Protein AF-A0A8X7T4Q9-F1 (afdb_monomer)

Solvent-accessible surface area (backbone atoms only — not comparable to full-atom values): 19417 Å² total; per-residue (Å²): 137,88,85,83,83,84,87,80,86,90,80,86,85,84,82,81,82,85,78,85,90,84,89,89,87,82,87,90,78,84,86,91,76,82,90,71,85,73,84,68,75,80,79,80,67,76,72,72,80,74,75,88,52,34,35,31,34,30,33,30,54,68,36,55,67,46,76,72,30,48,55,43,48,51,55,46,48,58,48,12,63,76,34,24,96,50,42,92,40,44,76,66,38,31,63,56,42,72,79,35,48,57,57,57,58,77,65,80,75,72,70,72,69,77,74,73,84,72,75,89,75,93,77,92,76,87,81,75,82,77,82,73,86,80,55,53,75,64,78,63,80,78,67,68,92,82,66,69,56,59,51,54,65,73,66,54,64,75,47,60,68,26,54,54,50,39,54,49,51,33,49,54,34,34,54,64,48,41,63,82,42,56,51,48,73,46,55,34,65,34,79,48,71,49,84,52,98,76,32,34,42,33,27,38,19,43,40,90,89,52,68,55,53,72,59,51,53,51,30,52,32,46,53,57,21,41,74,70,37,77,40,59,68,69,59,63,81,93,60,84,60,60,92,87,60,78,73,67,40,33,75,38,25,51,25,77,46,72,66,55,42,50,52,53,52,52,55,54,42,64,64,34,67,89,48,60,40,38,30,42,48,40,50,35,33,40,30,31,40,53,67,89,56,85,77,49,50,42,60,54,36,46,46,71,38,46,70,73,75,78,75,89,123

Mean predicted aligned error: 11.3 Å

InterPro domains:
  IPR009097 Cyclic phosphodiesterase [SSF55144] (171-305)

Radius of gyration: 27.17 Å; Cα contacts (8 Å, |Δi|>4): 424; chains: 1; bounding box: 38×85×106 Å

Nearest PDB structures (foldseek):
  6hiv-assembly1_DQ  TM=5.881E-01  e=1.630E-06  Trypanosoma brucei brucei
  4h7w-assembly1_A  TM=7.005E-01  e=4.126E-05  Homo sapiens
  5v1m-assembly1_A  TM=7.006E-01  e=6.179E-05  Homo sapiens
  7aor-assembly1_ar  TM=5.789E-01  e=2.903E-06  Trypanosoma cruzi strain CL Brener
  6d30-assembly1_A  TM=6.482E-01  e=6.546E-05  Homo sapiens

Foldseek 3Di:
DDDDDDDDDDDDDDDDDDDDDDDDDDDDDDDPDDPDDDPDDPPPPVPPPDPFKKKKFKKAAFDFPDDLLVVLQVLLLVLCVVFPPCSQQDGWIWTLGPIFIFDFDQDPPPPPPPDPPDPDDDDDDDDDPPPDPDRQVVQPPDDDPPDWDADDVVVVVPDRPRSSLLVVLLVVQLQVLLQPQAKDKAWFQDWDWDDDPQKIWIWTFGDPVGPPVSSLSSSVSSVVSCVVSPGDGPPVPVPPPPSPPDTIITTRRIGRDPVVVVVSSVSNCVSPVVHTNMGIDFKMFIWMDGPVDDGHTHTRIMDGRDHPDPPPD

Secondary structure (DSSP, 8-state):
------PPPP----------------------------------------PPPEEEEEEEE-EESSHHHHHHHHHHHHHHHHH-TTTTTS-SEEEEEEEEEE--PPPP---------------------------TTGGGTTS-TTSPPB--HHHHHTS-HHHHHHHHHHHHHHHHHHTT---EEEEE-EEEEEE-SS-EEEEEE--TTS--HHHHHHHHHHHHHHHHSS------GGG---GGG----EEEEEESSHHHHHHHHHHHHHHHSSSPEEEEESEEEEEEEETTS-SPPEEEEEEEPPPPP----

Structure (mmCIF, N/CA/C/O backbone):
data_AF-A0A8X7T4Q9-F1
#
_entry.id   AF-A0A8X7T4Q9-F1
#
loop_
_atom_site.group_PDB
_atom_site.id
_atom_site.type_symbol
_atom_site.label_atom_id
_atom_site.label_alt_id
_atom_site.label_comp_id
_atom_site.label_asym_id
_atom_site.label_entity_id
_atom_site.label_seq_id
_atom_site.pdbx_PDB_ins_code
_atom_site.Cartn_x
_atom_site.Cartn_y
_atom_site.Cartn_z
_atom_site.occupancy
_atom_site.B_iso_or_equiv
_atom_site.auth_seq_id
_atom_site.auth_comp_id
_atom_site.auth_asym_id
_atom_site.auth_atom_id
_atom_site.pdbx_PDB_model_num
ATOM 1 N N . MET A 1 1 ? 5.610 9.522 55.249 1.00 42.44 1 MET A N 1
ATOM 2 C CA . MET A 1 1 ? 5.471 9.238 53.803 1.00 42.44 1 MET A CA 1
ATOM 3 C C . MET A 1 1 ? 5.261 10.561 53.087 1.00 42.44 1 MET A C 1
ATOM 5 O O . MET A 1 1 ? 4.231 11.185 53.285 1.00 42.44 1 MET A O 1
ATOM 9 N N . PHE A 1 2 ? 6.276 11.046 52.370 1.00 34.38 2 PHE A N 1
ATOM 10 C CA . PHE A 1 2 ? 6.260 12.360 51.720 1.00 34.38 2 PHE A CA 1
ATOM 11 C C . PHE A 1 2 ? 5.689 12.256 50.301 1.00 34.38 2 PHE A C 1
ATOM 13 O O . PHE A 1 2 ? 6.271 11.594 49.446 1.00 34.38 2 PHE A O 1
ATOM 20 N N . LEU A 1 3 ? 4.575 12.947 50.056 1.00 39.62 3 LEU A N 1
ATOM 21 C CA . LEU A 1 3 ? 4.046 13.242 48.724 1.00 39.62 3 LEU A CA 1
ATOM 22 C C . LEU A 1 3 ? 4.822 14.429 48.136 1.00 39.62 3 LEU A C 1
ATOM 24 O O . LEU A 1 3 ? 4.755 15.539 48.660 1.00 39.62 3 LEU A O 1
ATOM 28 N N . LYS A 1 4 ? 5.564 14.202 47.047 1.00 39.78 4 LYS A N 1
ATOM 29 C CA . LYS A 1 4 ? 6.139 15.270 46.217 1.00 39.78 4 LYS A CA 1
ATOM 30 C C . LYS A 1 4 ? 5.204 15.533 45.040 1.00 39.78 4 LYS A C 1
ATOM 32 O O . LYS A 1 4 ? 5.150 14.746 44.103 1.00 39.78 4 LYS A O 1
ATOM 37 N N . ALA A 1 5 ? 4.490 16.653 45.103 1.00 37.56 5 ALA A N 1
ATOM 38 C CA . ALA A 1 5 ? 3.802 17.245 43.965 1.00 37.56 5 ALA A CA 1
ATOM 39 C C . ALA A 1 5 ? 4.804 18.084 43.156 1.00 37.56 5 ALA A C 1
ATOM 41 O O . ALA A 1 5 ? 5.406 19.019 43.683 1.00 37.56 5 ALA A O 1
ATOM 42 N N . SER A 1 6 ? 5.000 17.745 41.884 1.00 44.59 6 SER A N 1
ATOM 43 C CA . SER A 1 6 ? 5.801 18.523 40.936 1.00 44.59 6 SER A CA 1
ATOM 44 C C . SER A 1 6 ? 4.884 19.381 40.065 1.00 44.59 6 SER A C 1
ATO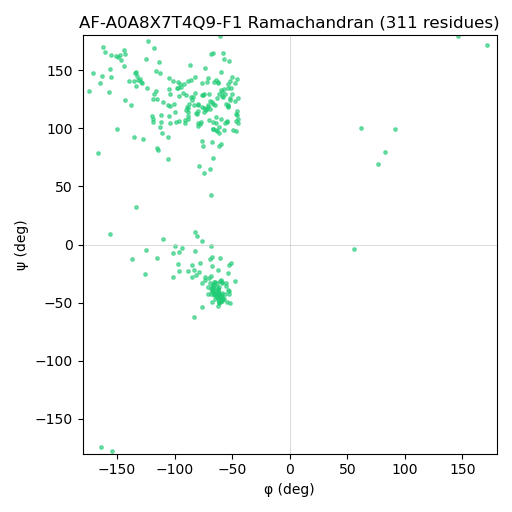M 46 O O . SER A 1 6 ? 4.220 18.879 39.160 1.00 44.59 6 SER A O 1
ATOM 48 N N . LEU A 1 7 ? 4.861 20.682 40.354 1.00 45.59 7 LEU A N 1
ATOM 49 C CA . LEU A 1 7 ? 4.278 21.727 39.516 1.00 45.59 7 LEU A CA 1
ATOM 50 C C . LEU A 1 7 ? 5.267 22.075 38.392 1.00 45.59 7 LEU A C 1
ATOM 52 O O . LEU A 1 7 ? 6.386 22.503 38.668 1.00 45.59 7 LEU A O 1
ATOM 56 N N . PHE A 1 8 ? 4.854 21.918 37.134 1.00 44.31 8 PHE A N 1
ATOM 57 C CA . PHE A 1 8 ? 5.567 22.465 35.976 1.00 44.31 8 PHE A CA 1
ATOM 58 C C . PHE A 1 8 ? 4.970 23.828 35.588 1.00 44.31 8 PHE A C 1
ATOM 60 O O . PHE A 1 8 ? 3.746 23.945 35.508 1.00 44.31 8 PHE A O 1
ATOM 67 N N . PRO A 1 9 ? 5.789 24.857 35.305 1.00 49.53 9 PRO A N 1
ATOM 68 C CA . PRO A 1 9 ? 5.288 26.147 34.853 1.00 49.53 9 PRO A CA 1
ATOM 69 C C . PRO A 1 9 ? 5.065 26.165 33.334 1.00 49.53 9 PRO A C 1
ATOM 71 O O . PRO A 1 9 ? 5.982 25.964 32.538 1.00 49.53 9 PRO A O 1
ATOM 74 N N . THR A 1 10 ? 3.844 26.500 32.924 1.00 41.97 10 THR A N 1
ATOM 75 C CA . THR A 1 10 ? 3.498 26.903 31.558 1.00 41.97 10 THR A CA 1
ATOM 76 C C . THR A 1 10 ? 3.998 28.321 31.277 1.00 41.97 10 THR A C 1
ATOM 78 O O . THR A 1 10 ? 3.522 29.286 31.876 1.00 41.97 10 THR A O 1
ATOM 81 N N . ARG A 1 11 ? 4.915 28.474 30.316 1.00 39.75 11 ARG A N 1
ATOM 82 C CA . ARG A 1 11 ? 5.208 29.758 29.658 1.00 39.75 11 ARG A CA 1
ATOM 83 C C . ARG A 1 11 ? 5.316 29.553 28.147 1.00 39.75 11 ARG A C 1
ATOM 85 O O . ARG A 1 11 ? 6.395 29.301 27.626 1.00 39.75 11 ARG A O 1
ATOM 92 N N . CYS A 1 12 ? 4.201 29.724 27.440 1.00 36.50 12 CYS A N 1
ATOM 93 C CA . CYS A 1 12 ? 4.208 30.014 26.007 1.00 36.50 12 CYS A CA 1
ATOM 94 C C . CYS A 1 12 ? 3.893 31.500 25.824 1.00 36.50 12 CYS A C 1
ATOM 96 O O . CYS A 1 12 ? 2.760 31.937 25.994 1.00 36.50 12 CYS A O 1
ATOM 98 N N . SER A 1 13 ? 4.927 32.281 25.515 1.00 40.81 13 SER A N 1
ATOM 99 C CA . SER A 1 13 ? 4.812 33.686 25.133 1.00 40.81 13 SER A CA 1
ATOM 100 C C . SER A 1 13 ? 4.667 33.745 23.611 1.00 40.81 13 SER A C 1
ATOM 102 O O . SER A 1 13 ? 5.632 33.512 22.887 1.00 40.81 13 SER A O 1
ATOM 104 N N . ALA A 1 14 ? 3.453 33.993 23.120 1.00 40.81 14 ALA A N 1
ATOM 105 C CA . ALA A 1 14 ? 3.190 34.227 21.704 1.00 40.81 14 ALA A CA 1
ATOM 106 C C . ALA A 1 14 ? 3.287 35.733 21.421 1.00 40.81 14 ALA A C 1
ATOM 108 O O . ALA A 1 14 ? 2.413 36.505 21.810 1.00 40.81 14 ALA A O 1
ATOM 109 N N . ARG A 1 15 ? 4.365 36.158 20.753 1.00 47.31 15 ARG A N 1
ATOM 110 C CA . ARG A 1 15 ? 4.456 37.490 20.142 1.00 47.31 15 ARG A CA 1
ATOM 111 C C . ARG A 1 15 ? 3.894 37.397 18.726 1.00 47.31 15 ARG A C 1
ATOM 113 O O . ARG A 1 15 ? 4.531 36.818 17.851 1.00 47.31 15 ARG A O 1
ATOM 120 N N . TYR A 1 16 ? 2.712 37.964 18.510 1.00 39.75 16 TYR A N 1
ATOM 121 C CA . TYR A 1 16 ? 2.188 38.226 17.174 1.00 39.75 16 TYR A CA 1
ATOM 122 C C . TYR A 1 16 ? 2.823 39.515 16.647 1.00 39.75 16 TYR A C 1
ATOM 124 O O . TYR A 1 16 ? 2.582 40.596 17.180 1.00 39.75 16 TYR A O 1
ATOM 132 N N . LEU A 1 17 ? 3.656 39.392 15.614 1.00 47.31 17 LEU A N 1
ATOM 133 C CA . LEU A 1 17 ? 4.074 40.526 14.797 1.00 47.31 17 LEU A CA 1
ATOM 134 C C . LEU A 1 17 ? 2.970 40.806 13.776 1.00 47.31 17 LEU A C 1
ATOM 136 O O . LEU A 1 17 ? 2.687 39.992 12.900 1.00 47.31 17 LEU A O 1
ATOM 140 N N . VAL A 1 18 ? 2.338 41.965 13.934 1.00 40.22 18 VAL A N 1
ATOM 141 C CA . VAL A 1 18 ? 1.385 42.549 12.993 1.00 40.22 18 VAL A CA 1
ATOM 142 C C . VAL A 1 18 ? 2.183 43.094 11.807 1.00 40.22 18 VAL A C 1
ATOM 144 O O . VAL A 1 18 ? 2.979 44.015 11.964 1.00 40.22 18 VAL A O 1
ATOM 147 N N . SER A 1 19 ? 1.997 42.500 10.629 1.00 44.97 19 SER A N 1
ATOM 148 C CA . SER A 1 19 ? 2.546 42.988 9.361 1.00 44.97 19 SER A CA 1
ATOM 149 C C . SER A 1 19 ? 1.454 43.741 8.605 1.00 44.97 19 SER A C 1
ATOM 151 O O . SER A 1 19 ? 0.464 43.142 8.189 1.00 44.97 19 SER A O 1
ATOM 153 N N . SER A 1 20 ? 1.645 45.048 8.435 1.00 40.47 20 SER A N 1
ATOM 154 C CA . SER A 1 20 ? 0.772 45.957 7.684 1.00 40.47 20 SER A CA 1
ATOM 155 C C . SER A 1 20 ? 0.610 45.565 6.204 1.00 40.47 20 SER A C 1
ATOM 157 O O . SER A 1 20 ? 1.574 45.093 5.599 1.00 40.47 20 SER A O 1
ATOM 159 N N . PRO A 1 21 ? -0.550 45.843 5.575 1.00 53.59 21 PRO A N 1
ATOM 160 C CA . PRO A 1 21 ? -0.745 45.694 4.139 1.00 53.59 21 PRO A CA 1
ATOM 161 C C . PRO A 1 21 ? -0.741 47.069 3.466 1.00 53.59 21 PRO A C 1
ATOM 163 O O . PRO A 1 21 ? -1.679 47.830 3.655 1.00 53.59 21 PRO A O 1
ATOM 166 N N . LEU A 1 22 ? 0.271 47.413 2.670 1.00 43.88 22 LEU A N 1
ATOM 167 C CA . LEU A 1 22 ? 0.181 48.589 1.800 1.00 43.88 22 LEU A CA 1
ATOM 168 C C . LEU A 1 22 ? 1.143 48.477 0.608 1.00 43.88 22 LEU A C 1
ATOM 170 O O . LEU A 1 22 ? 2.340 48.281 0.795 1.00 43.88 22 LEU A O 1
ATOM 174 N N . LYS A 1 23 ? 0.577 48.750 -0.578 1.00 43.69 23 LYS A N 1
ATOM 175 C CA . LYS A 1 23 ? 1.199 49.083 -1.877 1.00 43.69 23 LYS A CA 1
ATOM 176 C C . LYS A 1 23 ? 1.495 47.924 -2.835 1.00 43.69 23 LYS A C 1
ATOM 178 O O . LYS A 1 23 ? 2.558 47.323 -2.778 1.00 43.69 23 LYS A O 1
ATOM 183 N N . ALA A 1 24 ? 0.601 47.749 -3.812 1.00 39.97 24 ALA A N 1
ATOM 184 C CA . ALA A 1 24 ? 0.970 47.523 -5.216 1.00 39.97 24 ALA A CA 1
ATOM 185 C C . ALA A 1 24 ? -0.262 47.705 -6.128 1.00 39.97 24 ALA A C 1
ATOM 187 O O . ALA A 1 24 ? -0.889 46.745 -6.560 1.00 39.97 24 ALA A O 1
ATOM 188 N N . LEU A 1 25 ? -0.611 48.964 -6.397 1.00 46.25 25 LEU A N 1
ATOM 189 C CA . LEU A 1 25 ? -1.364 49.380 -7.581 1.00 46.25 25 LEU A CA 1
ATOM 190 C C . LEU A 1 25 ? -0.441 50.341 -8.325 1.00 46.25 25 LEU A C 1
ATOM 192 O O . LEU A 1 25 ? -0.204 51.433 -7.817 1.00 46.25 25 LEU A O 1
ATOM 196 N N . ALA A 1 26 ? 0.113 49.921 -9.460 1.00 40.84 26 ALA A N 1
ATOM 197 C CA . ALA A 1 26 ? 0.617 50.814 -10.501 1.00 40.84 26 ALA A CA 1
ATOM 198 C C . ALA A 1 26 ? 1.056 50.013 -11.737 1.00 40.84 26 ALA A C 1
ATOM 200 O O . ALA A 1 26 ? 1.854 49.086 -11.625 1.00 40.84 26 ALA A O 1
ATOM 201 N N . LEU A 1 27 ? 0.590 50.499 -12.890 1.00 43.06 27 LEU A N 1
ATOM 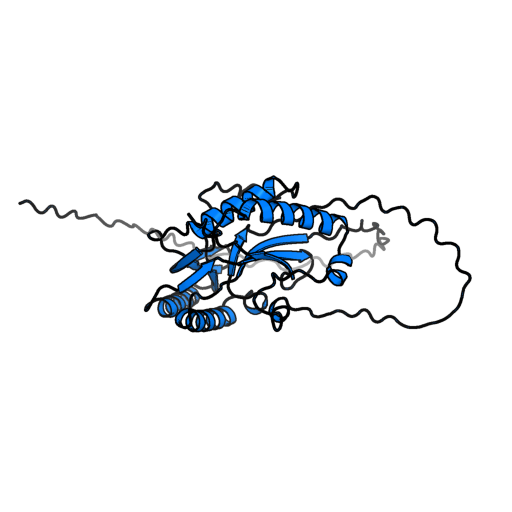202 C CA . LEU A 1 27 ? 1.173 50.370 -14.228 1.00 43.06 27 LEU A CA 1
ATOM 203 C C . LEU A 1 27 ? 0.881 49.077 -14.993 1.00 43.06 27 LEU A C 1
ATOM 205 O O . LEU A 1 27 ? 1.707 48.183 -15.151 1.00 43.06 27 LEU A O 1
ATOM 209 N N . GLN A 1 28 ? -0.321 49.079 -15.560 1.00 47.97 28 GLN A N 1
ATOM 210 C CA . GLN A 1 28 ? -0.668 48.368 -16.775 1.00 47.97 28 GLN A CA 1
ATOM 211 C C . GLN A 1 28 ? -0.914 49.435 -17.848 1.00 47.97 28 GLN A C 1
ATOM 213 O O . GLN A 1 28 ? -2.000 49.992 -17.884 1.00 47.97 28 GLN A O 1
ATOM 218 N N . GLU A 1 29 ? 0.086 49.749 -18.674 1.00 47.56 29 GLU A N 1
ATOM 219 C CA . GLU A 1 29 ? -0.131 50.376 -19.983 1.00 47.56 29 GLU A CA 1
ATOM 220 C C . GLU A 1 29 ? 1.126 50.290 -20.863 1.00 47.56 29 GLU A C 1
ATOM 222 O O . GLU A 1 29 ? 2.246 50.451 -20.388 1.00 47.56 29 GLU A O 1
ATOM 227 N N . GLU A 1 30 ? 0.874 49.999 -22.143 1.00 46.78 30 GLU A N 1
ATOM 228 C CA . GLU A 1 30 ? 1.744 50.166 -23.314 1.00 46.78 30 GLU A CA 1
ATOM 229 C C . GLU A 1 30 ? 3.078 49.403 -23.386 1.00 46.78 30 GLU A C 1
ATOM 231 O O . GLU A 1 30 ? 4.101 49.884 -22.929 1.00 46.78 30 GLU A O 1
ATOM 236 N N . VAL A 1 31 ? 3.097 48.288 -24.135 1.00 46.44 31 VAL A N 1
ATOM 237 C CA . VAL A 1 31 ? 3.957 48.153 -25.334 1.00 46.44 31 VAL A CA 1
ATOM 238 C C . VAL A 1 31 ? 3.261 47.207 -26.315 1.00 46.44 31 VAL A C 1
ATOM 240 O O . VAL A 1 31 ? 3.317 45.982 -26.205 1.00 46.44 31 VAL A O 1
ATOM 243 N N . LEU A 1 32 ? 2.596 47.806 -27.297 1.00 48.62 32 LEU A N 1
ATOM 244 C CA . LEU A 1 32 ? 2.011 47.151 -28.459 1.00 48.62 32 LEU A CA 1
ATOM 245 C C . LEU A 1 32 ? 2.917 47.483 -29.651 1.00 48.62 32 LEU A C 1
ATOM 247 O O . LEU A 1 32 ? 2.589 48.336 -30.466 1.00 48.62 32 LEU A O 1
ATOM 251 N N . GLN A 1 33 ? 4.104 46.875 -29.718 1.00 47.03 33 GLN A N 1
ATOM 252 C CA . GLN A 1 33 ? 5.012 47.058 -30.853 1.00 47.03 33 GLN A CA 1
ATOM 253 C C . GLN A 1 33 ? 5.661 45.737 -31.283 1.00 47.03 33 GLN A C 1
ATOM 255 O O . GLN A 1 33 ? 6.390 45.089 -30.538 1.00 47.03 33 GLN A O 1
ATOM 260 N N . SER A 1 34 ? 5.383 45.399 -32.545 1.00 44.72 34 SER A N 1
ATOM 261 C CA . SER A 1 34 ? 6.247 44.620 -33.438 1.00 44.72 34 SER A CA 1
ATOM 262 C C . SER A 1 34 ? 6.315 43.106 -33.210 1.00 44.72 34 SER A C 1
ATOM 264 O O . SER A 1 34 ? 7.359 42.537 -32.900 1.00 44.72 34 SER A O 1
ATOM 266 N N . ARG A 1 35 ? 5.203 42.413 -33.501 1.00 42.50 35 ARG A N 1
ATOM 267 C CA . ARG A 1 35 ? 5.242 40.997 -33.907 1.00 42.50 35 ARG A CA 1
ATOM 268 C C . ARG A 1 35 ? 5.724 40.892 -35.355 1.00 42.50 35 ARG A C 1
ATOM 270 O O . ARG A 1 35 ? 4.932 40.812 -36.290 1.00 42.50 35 ARG A O 1
ATOM 277 N N . THR A 1 36 ? 7.037 40.888 -35.526 1.00 48.03 36 THR A N 1
ATOM 278 C CA . THR A 1 36 ? 7.692 40.479 -36.768 1.00 48.03 36 THR A CA 1
ATOM 279 C C . THR A 1 36 ? 7.503 38.968 -36.926 1.00 48.03 36 THR A C 1
ATOM 281 O O . THR A 1 36 ? 7.952 38.187 -36.086 1.00 48.03 36 THR A O 1
ATOM 284 N N . TYR A 1 37 ? 6.798 38.549 -37.977 1.00 44.66 37 TYR A N 1
ATOM 285 C CA . TYR A 1 37 ? 6.653 37.146 -38.366 1.00 44.66 37 TYR A CA 1
ATOM 286 C C . TYR A 1 37 ? 8.005 36.607 -38.854 1.00 44.66 37 TYR A C 1
ATOM 288 O O . TYR A 1 37 ? 8.309 36.634 -40.043 1.00 44.66 37 TYR A O 1
ATOM 296 N N . HIS A 1 38 ? 8.826 36.095 -37.938 1.00 50.41 38 HIS A N 1
ATOM 297 C CA . HIS A 1 38 ? 9.837 35.112 -38.304 1.00 50.41 38 HIS A CA 1
ATOM 298 C C . HIS A 1 38 ? 9.143 33.754 -38.420 1.00 50.41 38 HIS A C 1
ATOM 300 O O . HIS A 1 38 ? 8.800 33.131 -37.417 1.00 50.41 38 HIS A O 1
ATOM 306 N N . GLN A 1 39 ? 8.928 33.305 -39.659 1.00 54.31 39 GLN A N 1
ATOM 307 C CA . GLN A 1 39 ? 8.738 31.892 -39.984 1.00 54.31 39 GLN A CA 1
ATOM 308 C C . GLN A 1 39 ? 10.018 31.145 -39.585 1.00 54.31 39 GLN A C 1
ATOM 310 O O . GLN A 1 39 ? 10.934 30.962 -40.383 1.00 54.31 39 GLN A O 1
ATOM 315 N N . SER A 1 40 ? 10.118 30.766 -38.313 1.00 57.41 40 SER A N 1
ATOM 316 C CA . SER A 1 40 ? 11.063 29.751 -37.885 1.00 57.41 40 SER A CA 1
ATOM 317 C C . SER A 1 40 ? 10.562 28.412 -38.414 1.00 57.41 40 SER A C 1
ATOM 319 O O . SER A 1 40 ? 9.451 27.974 -38.112 1.00 57.41 40 SER A O 1
ATOM 321 N N . MET A 1 41 ? 11.383 27.769 -39.2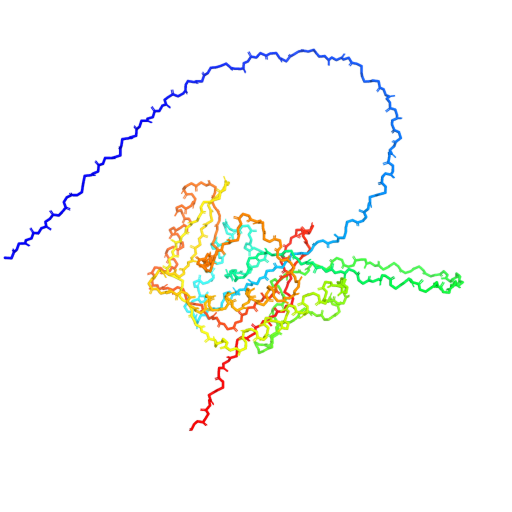42 1.00 47.59 41 MET A N 1
ATOM 322 C CA . MET A 1 41 ? 11.215 26.358 -39.572 1.00 47.59 41 MET A CA 1
ATOM 323 C C . MET A 1 41 ? 11.055 25.578 -38.256 1.00 47.59 41 MET A C 1
ATOM 325 O O . MET A 1 41 ? 11.866 25.786 -37.347 1.00 47.59 41 MET A O 1
ATOM 329 N N . PRO A 1 42 ? 10.028 24.720 -38.101 1.00 60.84 42 PRO A N 1
ATOM 330 C CA . PRO A 1 42 ? 9.929 23.862 -36.936 1.00 60.84 42 PRO A CA 1
ATOM 331 C C . PRO A 1 42 ? 11.123 22.915 -36.976 1.00 60.84 42 PRO A C 1
ATOM 333 O O . PRO A 1 42 ? 11.177 21.993 -37.784 1.00 60.84 42 PRO A O 1
ATOM 336 N N . ASP A 1 43 ? 12.092 23.205 -36.115 1.00 59.91 43 ASP A N 1
ATOM 337 C CA . ASP A 1 43 ? 13.239 22.373 -35.796 1.00 59.91 43 ASP A CA 1
ATOM 338 C C . ASP A 1 43 ? 12.693 20.965 -35.494 1.00 59.91 43 ASP A C 1
ATOM 340 O O . ASP A 1 43 ? 12.146 20.713 -34.414 1.00 59.91 43 ASP A O 1
ATOM 344 N N . GLN A 1 44 ? 12.743 20.065 -36.488 1.00 60.91 44 GLN A N 1
ATOM 345 C CA . GLN A 1 44 ? 12.421 18.642 -36.363 1.00 60.91 44 GLN A CA 1
ATOM 346 C C . GLN A 1 44 ? 13.526 18.003 -35.524 1.00 60.91 44 GLN A C 1
ATOM 348 O O . GLN A 1 44 ? 14.307 17.168 -35.971 1.00 60.91 44 GLN A O 1
ATOM 353 N N . ARG A 1 45 ? 13.604 18.414 -34.257 1.00 64.56 45 ARG A N 1
ATOM 354 C CA . ARG A 1 45 ? 14.322 17.681 -33.234 1.00 64.56 45 ARG A CA 1
ATOM 355 C C . ARG A 1 45 ? 13.627 16.344 -33.152 1.00 64.56 45 ARG A C 1
ATOM 357 O O . ARG A 1 45 ? 12.541 16.244 -32.576 1.00 64.56 45 ARG A O 1
ATOM 364 N N . GLN A 1 46 ? 14.242 15.349 -33.782 1.00 64.06 46 GLN A N 1
ATOM 365 C CA . GLN A 1 46 ? 13.935 13.945 -33.595 1.00 64.06 46 GLN A CA 1
ATOM 366 C C . GLN A 1 46 ? 13.812 13.744 -32.088 1.00 64.06 46 GLN A C 1
ATOM 368 O O . GLN A 1 46 ? 14.790 13.840 -31.342 1.00 64.06 46 GLN A O 1
ATOM 373 N N . LYS A 1 47 ? 12.569 13.622 -31.614 1.00 67.75 47 LYS A N 1
ATOM 374 C CA . LYS A 1 47 ? 12.297 13.384 -30.205 1.00 67.75 47 LYS A CA 1
ATOM 375 C C . LYS A 1 47 ? 12.855 12.001 -29.954 1.00 67.75 47 LYS A C 1
ATOM 377 O O . LYS A 1 47 ? 12.206 11.027 -30.316 1.00 67.75 47 LYS A O 1
ATOM 382 N N . ALA A 1 48 ? 14.061 11.938 -29.395 1.00 73.44 48 ALA A N 1
ATOM 383 C CA . ALA A 1 48 ? 14.620 10.699 -28.894 1.00 73.44 48 ALA A CA 1
ATOM 384 C C . ALA A 1 48 ? 13.514 10.021 -28.084 1.00 73.44 48 ALA A C 1
ATOM 386 O O . ALA A 1 48 ? 13.000 10.611 -27.123 1.00 73.44 48 ALA A O 1
ATOM 387 N N . SER A 1 49 ? 13.073 8.860 -28.568 1.00 73.75 49 SER A N 1
ATOM 388 C CA . SER A 1 49 ? 12.041 8.057 -27.929 1.00 73.75 49 SER A CA 1
ATOM 389 C C . SER A 1 49 ? 12.503 7.812 -26.499 1.00 73.75 49 SER A C 1
ATOM 391 O O . SER A 1 49 ? 13.478 7.102 -26.261 1.00 73.75 49 SER A O 1
ATOM 393 N N . LYS A 1 50 ? 11.887 8.497 -25.532 1.00 83.69 50 LYS A N 1
ATOM 394 C CA . LYS A 1 50 ? 12.199 8.249 -24.129 1.00 83.69 50 LYS A CA 1
ATOM 395 C C . LYS A 1 50 ? 11.570 6.912 -23.788 1.00 83.69 50 LYS A C 1
ATOM 397 O O . LYS A 1 50 ? 10.345 6.807 -23.812 1.00 83.69 50 LYS A O 1
ATOM 402 N N . GLN A 1 51 ? 12.411 5.937 -23.459 1.00 84.50 51 GLN A N 1
ATOM 403 C CA . GLN A 1 51 ? 11.965 4.637 -22.979 1.00 84.50 51 GLN A CA 1
ATOM 404 C C . GLN A 1 51 ? 10.905 4.803 -21.875 1.00 84.50 51 GLN A C 1
ATOM 406 O O . GLN A 1 51 ? 11.028 5.703 -21.025 1.00 84.50 51 GLN A O 1
ATOM 411 N N . PRO A 1 52 ? 9.851 3.970 -21.887 1.00 89.88 52 PRO A N 1
ATOM 412 C CA . PRO A 1 52 ? 8.824 4.014 -20.862 1.00 89.88 52 PRO A CA 1
ATOM 413 C C . PRO A 1 52 ? 9.448 3.743 -19.492 1.00 89.88 52 PRO A C 1
ATOM 415 O O . PRO A 1 52 ? 10.231 2.818 -19.305 1.00 89.88 52 PRO A O 1
ATOM 418 N N . GLN A 1 53 ? 9.095 4.569 -18.511 1.00 93.69 53 GLN A N 1
ATOM 419 C CA . GLN A 1 53 ? 9.570 4.407 -17.141 1.00 93.69 53 GLN A CA 1
ATOM 420 C C . GLN A 1 53 ? 8.515 3.676 -16.327 1.00 93.69 53 GLN A C 1
ATOM 422 O O . GLN A 1 53 ? 7.342 4.047 -16.370 1.00 93.69 53 GLN A O 1
ATOM 427 N N . TYR A 1 54 ? 8.932 2.690 -15.541 1.00 94.88 54 TYR A N 1
ATOM 428 C CA . TYR A 1 54 ? 8.036 1.934 -14.675 1.00 94.88 54 TYR A CA 1
ATOM 429 C C . TYR A 1 54 ? 8.340 2.214 -13.213 1.00 94.88 54 TYR A C 1
ATOM 431 O O . TYR A 1 54 ? 9.481 2.467 -12.824 1.00 94.88 54 TYR A O 1
ATOM 439 N N . ILE A 1 55 ? 7.287 2.178 -12.410 1.00 95.44 55 ILE A N 1
ATOM 440 C CA . ILE A 1 55 ? 7.353 2.314 -10.963 1.00 95.44 55 ILE A CA 1
ATOM 441 C C . ILE A 1 55 ? 6.687 1.096 -10.337 1.00 95.44 55 ILE A C 1
ATOM 443 O O . ILE A 1 55 ? 5.610 0.689 -10.777 1.00 95.44 55 ILE A O 1
ATOM 447 N N . ALA A 1 56 ? 7.325 0.527 -9.323 1.00 96.06 56 ALA A N 1
ATOM 448 C CA . ALA A 1 56 ? 6.814 -0.605 -8.567 1.00 96.06 56 ALA A CA 1
ATOM 449 C C . ALA A 1 56 ? 6.771 -0.292 -7.073 1.00 96.06 56 ALA A C 1
ATOM 451 O O . ALA A 1 56 ? 7.414 0.647 -6.607 1.00 96.06 56 ALA A O 1
ATOM 452 N N . LEU A 1 57 ? 5.969 -1.045 -6.330 1.00 96.19 57 LEU A N 1
ATOM 453 C CA . LEU A 1 57 ? 5.878 -0.986 -4.876 1.00 96.19 57 LEU A CA 1
ATOM 454 C C . LEU A 1 57 ? 5.481 -2.354 -4.328 1.00 96.19 57 LEU A C 1
ATOM 456 O O . LEU A 1 57 ? 4.934 -3.182 -5.056 1.00 96.19 57 LEU A O 1
ATOM 460 N N . VAL A 1 58 ? 5.715 -2.567 -3.035 1.00 97.00 58 VAL A N 1
ATOM 461 C CA . VAL A 1 58 ? 5.247 -3.770 -2.340 1.00 97.00 58 VAL A CA 1
ATOM 462 C C . VAL A 1 58 ? 4.230 -3.365 -1.287 1.00 97.00 58 VAL A C 1
ATOM 464 O O . VAL A 1 58 ? 4.526 -2.520 -0.439 1.00 97.00 58 VAL A O 1
ATOM 467 N N . ALA A 1 59 ? 3.037 -3.952 -1.331 1.00 97.31 59 ALA A N 1
ATOM 468 C CA . ALA A 1 59 ? 1.960 -3.643 -0.398 1.00 97.31 59 ALA A CA 1
ATOM 469 C C . ALA A 1 59 ? 1.331 -4.908 0.184 1.00 97.31 59 ALA A C 1
ATOM 471 O O . ALA A 1 59 ? 1.131 -5.904 -0.505 1.00 97.31 59 ALA A O 1
ATOM 472 N N . LEU A 1 60 ? 0.993 -4.829 1.464 1.00 96.38 60 LEU A N 1
ATOM 473 C CA . LEU A 1 60 ? 0.136 -5.774 2.160 1.00 96.38 60 LEU A CA 1
ATOM 474 C C . LEU A 1 60 ? -1.303 -5.284 1.989 1.00 96.38 60 LEU A C 1
ATOM 476 O O . LEU A 1 60 ? -1.652 -4.236 2.537 1.00 96.38 60 LEU A O 1
ATOM 480 N N . LEU A 1 61 ? -2.119 -6.001 1.213 1.00 92.44 61 LEU A N 1
ATOM 481 C CA . LEU A 1 61 ? -3.559 -5.744 1.213 1.00 92.44 61 LEU A CA 1
ATOM 482 C C . LEU A 1 61 ? -4.117 -6.113 2.581 1.00 92.44 61 LEU A C 1
ATOM 484 O O . LEU A 1 61 ? -3.695 -7.101 3.176 1.00 92.44 61 LEU A O 1
ATOM 488 N N . PHE A 1 62 ? -5.041 -5.301 3.077 1.00 89.56 62 PHE A N 1
ATOM 489 C CA . PHE A 1 62 ? -5.640 -5.573 4.367 1.00 89.56 62 PHE A CA 1
ATOM 490 C C . PHE A 1 62 ? -6.531 -6.816 4.272 1.00 89.56 62 PHE A C 1
ATOM 492 O O . PHE A 1 62 ? -7.459 -6.850 3.463 1.00 89.56 62 PHE A O 1
ATOM 499 N N . ASP A 1 63 ? -6.248 -7.806 5.113 1.00 92.44 63 ASP A N 1
ATOM 500 C CA . ASP A 1 63 ? -7.017 -9.041 5.232 1.00 92.44 63 ASP A CA 1
ATOM 501 C C . ASP A 1 63 ? -7.562 -9.150 6.667 1.00 92.44 63 ASP A C 1
ATOM 503 O O . ASP A 1 63 ? -6.764 -9.261 7.607 1.00 92.44 63 ASP A O 1
ATOM 507 N N . PRO A 1 64 ? -8.884 -9.021 6.883 1.00 93.88 64 PRO A N 1
ATOM 508 C CA . PRO A 1 64 ? -9.464 -9.006 8.221 1.00 93.88 64 PRO A CA 1
ATOM 509 C C . PRO A 1 64 ? -9.229 -10.326 8.964 1.00 93.88 64 PRO A C 1
ATOM 511 O O . PRO A 1 64 ? -9.343 -11.420 8.408 1.00 93.88 64 PRO A O 1
ATOM 514 N N . ALA A 1 65 ? -8.912 -10.235 10.259 1.00 94.00 65 ALA A N 1
ATOM 515 C CA . ALA A 1 65 ? -8.688 -11.423 11.080 1.00 94.00 65 ALA A CA 1
ATOM 516 C C . ALA A 1 65 ? -9.975 -12.219 11.356 1.00 94.00 65 ALA A C 1
ATOM 518 O O . ALA A 1 65 ? -9.912 -13.441 11.501 1.00 94.00 65 ALA A O 1
ATOM 519 N N . GLY A 1 66 ? -11.130 -11.545 11.378 1.00 94.25 66 GLY A N 1
ATOM 520 C CA . GLY A 1 66 ? -12.441 -12.168 11.542 1.00 94.25 66 GLY A CA 1
ATOM 521 C C . GLY A 1 66 ? -13.620 -11.260 11.157 1.00 94.25 66 GLY A C 1
ATOM 522 O O . GLY A 1 66 ? -13.413 -10.136 10.695 1.00 94.25 66 GLY A O 1
ATOM 523 N N . PRO A 1 67 ? -14.869 -11.716 11.383 1.00 93.12 67 PRO A N 1
ATOM 524 C CA . PRO A 1 67 ? -16.080 -11.028 10.914 1.00 93.12 67 PRO A CA 1
ATOM 525 C C . PRO A 1 67 ? -16.265 -9.605 11.463 1.00 93.12 67 PRO A C 1
ATOM 527 O O . PRO A 1 67 ? -16.819 -8.732 10.796 1.00 93.12 67 PRO A O 1
ATOM 530 N N . GLU A 1 68 ? -15.799 -9.343 12.686 1.00 93.19 68 GLU A N 1
ATOM 531 C CA . GLU A 1 68 ? -15.850 -8.000 13.276 1.00 93.19 68 GLU A CA 1
ATOM 532 C C . GLU A 1 68 ? -14.932 -7.021 12.525 1.00 93.19 68 GLU A C 1
ATOM 534 O O . GLU A 1 68 ? -15.320 -5.881 12.255 1.00 93.19 68 GLU A O 1
ATOM 539 N N . ASP A 1 69 ? -13.747 -7.481 12.110 1.00 94.25 69 ASP A N 1
ATOM 540 C CA . ASP A 1 69 ? -12.808 -6.694 11.308 1.00 94.25 69 ASP A CA 1
ATOM 541 C C . ASP A 1 69 ? -13.320 -6.455 9.885 1.00 94.25 69 ASP A C 1
ATOM 543 O O . ASP A 1 69 ? -13.089 -5.380 9.336 1.00 94.25 69 ASP A O 1
ATOM 547 N N . GLU A 1 70 ? -14.067 -7.394 9.295 1.00 94.00 70 GLU A N 1
ATOM 548 C CA . GLU A 1 70 ? -14.688 -7.205 7.975 1.00 94.00 70 GLU A CA 1
ATOM 549 C C . GLU A 1 70 ? -15.633 -5.997 7.955 1.00 94.00 70 GLU A C 1
ATOM 551 O O . GLU A 1 70 ? -15.580 -5.167 7.042 1.00 94.00 70 GLU A O 1
ATOM 556 N N . ASN A 1 71 ? -16.477 -5.860 8.981 1.00 94.25 71 ASN A N 1
ATOM 557 C CA . ASN A 1 71 ? -17.395 -4.727 9.095 1.00 94.25 71 ASN A CA 1
ATOM 558 C C . ASN A 1 71 ? -16.641 -3.409 9.305 1.00 94.25 71 ASN A C 1
ATOM 560 O O . ASN A 1 71 ? -16.969 -2.399 8.677 1.00 94.25 71 ASN A O 1
ATOM 564 N N . ARG A 1 72 ? -15.586 -3.417 10.130 1.00 95.50 72 ARG A N 1
ATOM 565 C CA . ARG A 1 72 ? -14.723 -2.242 10.314 1.00 95.50 72 ARG A CA 1
ATOM 566 C C . ARG A 1 72 ? -14.004 -1.853 9.024 1.00 95.50 72 ARG A C 1
ATOM 568 O O . ARG A 1 72 ? -13.874 -0.664 8.738 1.00 95.50 72 ARG A O 1
ATOM 575 N N . ILE A 1 73 ? -13.587 -2.822 8.212 1.00 94.88 73 ILE A N 1
ATOM 576 C CA . ILE A 1 73 ? -12.950 -2.555 6.919 1.00 94.88 73 ILE A CA 1
ATOM 577 C C . ILE A 1 73 ? -13.915 -1.954 5.909 1.00 94.88 73 ILE A C 1
ATOM 579 O O . ILE A 1 73 ? -13.521 -1.029 5.199 1.00 94.88 73 ILE A O 1
ATOM 583 N N . LYS A 1 74 ? -15.178 -2.390 5.885 1.00 94.25 74 LYS A N 1
ATOM 584 C CA . LYS A 1 74 ? -16.219 -1.721 5.088 1.00 94.25 74 LYS A CA 1
ATOM 585 C C . LYS A 1 74 ? -16.367 -0.256 5.505 1.00 94.25 74 LYS A C 1
ATOM 587 O O . LYS A 1 74 ? -16.257 0.622 4.655 1.00 94.25 74 LYS A O 1
ATOM 592 N N . ALA A 1 75 ? -16.470 0.022 6.806 1.00 96.31 75 ALA A N 1
ATOM 593 C CA . ALA A 1 75 ? -16.545 1.393 7.319 1.00 96.31 75 ALA A CA 1
ATOM 594 C C . ALA A 1 75 ? -15.290 2.231 6.989 1.00 96.31 75 ALA A C 1
ATOM 596 O O . ALA A 1 75 ? -15.382 3.425 6.691 1.00 96.31 75 ALA A O 1
ATOM 597 N N . ILE A 1 76 ? -14.101 1.619 7.006 1.00 96.88 76 ILE A N 1
ATOM 598 C CA . ILE A 1 76 ? -12.854 2.264 6.569 1.00 96.88 76 ILE A CA 1
ATOM 599 C C . ILE A 1 76 ? -12.889 2.571 5.079 1.00 96.88 76 ILE A C 1
ATOM 601 O O . ILE A 1 76 ? -12.474 3.657 4.679 1.00 96.88 76 ILE A O 1
ATOM 605 N N . GLN A 1 77 ? -13.360 1.643 4.254 1.00 96.50 77 GLN A N 1
ATOM 606 C CA . GLN A 1 77 ? -13.448 1.845 2.817 1.00 96.50 77 GLN A CA 1
ATOM 607 C C . GLN A 1 77 ? -14.449 2.958 2.476 1.00 96.50 77 GLN A C 1
ATOM 609 O O . GLN A 1 77 ? -14.103 3.846 1.703 1.00 96.50 77 GLN A O 1
ATOM 614 N N . GLU A 1 78 ? -15.606 3.005 3.138 1.00 97.06 78 GLU A N 1
ATOM 615 C CA . GLU A 1 78 ? -16.565 4.115 3.025 1.00 97.06 78 GLU A CA 1
ATOM 616 C C . GLU A 1 78 ? -15.937 5.460 3.430 1.00 97.06 78 GLU A C 1
ATOM 618 O O . GLU A 1 78 ? -16.127 6.485 2.769 1.00 97.06 78 GLU A O 1
ATOM 623 N N . LEU A 1 79 ? -15.147 5.482 4.513 1.00 98.00 79 LEU A N 1
ATOM 624 C CA . LEU A 1 79 ? -14.414 6.681 4.922 1.00 98.00 79 LEU A CA 1
ATOM 625 C C . LEU A 1 79 ? -13.387 7.097 3.855 1.00 98.00 79 LEU A C 1
ATOM 627 O O . LEU A 1 79 ? -13.281 8.283 3.534 1.00 98.00 79 LEU A O 1
ATOM 631 N N . ARG A 1 80 ? -12.656 6.135 3.282 1.00 98.00 80 ARG A N 1
ATOM 632 C CA . ARG A 1 80 ? -11.678 6.374 2.215 1.00 98.00 80 ARG A CA 1
ATOM 633 C C . ARG A 1 80 ? -12.337 6.906 0.953 1.00 98.00 80 ARG A C 1
ATOM 635 O O . ARG A 1 80 ? -11.810 7.839 0.365 1.00 98.00 80 ARG A O 1
ATOM 642 N N . GLU A 1 81 ? -13.482 6.385 0.541 1.00 96.69 81 GLU A N 1
ATOM 643 C CA . GLU A 1 81 ? -14.179 6.849 -0.666 1.00 96.69 81 GLU A CA 1
ATOM 644 C C . GLU A 1 81 ? -14.537 8.338 -0.608 1.00 96.69 81 GLU A C 1
ATOM 646 O O . GLU A 1 81 ? -14.452 9.033 -1.621 1.00 96.69 81 GLU A O 1
ATOM 651 N N . GLY A 1 82 ? -14.839 8.856 0.586 1.00 97.25 82 GLY A N 1
ATOM 652 C CA . GLY A 1 82 ? -15.107 10.280 0.790 1.00 97.25 82 GLY A CA 1
ATOM 653 C C . GLY A 1 82 ? -13.865 11.177 0.866 1.00 97.25 82 GLY A C 1
ATOM 654 O O . GLY A 1 82 ? -13.981 12.379 0.625 1.00 97.25 82 GLY A O 1
ATOM 655 N N . HIS A 1 83 ? -12.688 10.640 1.214 1.00 98.06 83 HIS A N 1
ATOM 656 C CA . HIS A 1 83 ? -11.542 11.466 1.634 1.00 98.06 83 HIS A CA 1
ATOM 657 C C . HIS A 1 83 ? -10.171 11.054 1.066 1.00 98.06 83 HIS A C 1
ATOM 659 O O . HIS A 1 83 ? -9.205 11.808 1.183 1.00 98.06 83 HIS A O 1
ATOM 665 N N . ASP A 1 84 ? -10.032 9.884 0.452 1.00 96.88 84 ASP A N 1
ATOM 666 C CA . ASP A 1 84 ? -8.805 9.378 -0.164 1.00 96.88 84 ASP A CA 1
ATOM 667 C C . ASP A 1 84 ? -8.979 9.308 -1.686 1.00 96.88 84 ASP A C 1
ATOM 669 O O . ASP A 1 84 ? -9.669 8.447 -2.227 1.00 96.88 84 ASP A O 1
ATOM 673 N N . LYS A 1 85 ? -8.253 10.159 -2.420 1.00 94.50 85 LYS A N 1
ATOM 674 C CA . LYS A 1 85 ? -8.221 10.132 -3.897 1.00 94.50 85 LYS A CA 1
ATOM 675 C C . LYS A 1 85 ? -7.709 8.808 -4.465 1.00 94.50 85 LYS A C 1
ATOM 677 O O . LYS A 1 85 ? -7.665 8.626 -5.683 1.00 94.50 85 LYS A O 1
ATOM 682 N N . ALA A 1 86 ? -7.135 7.947 -3.636 1.00 92.19 86 ALA A N 1
ATOM 683 C CA . ALA A 1 86 ? -6.682 6.632 -4.029 1.00 92.19 86 ALA A CA 1
ATOM 684 C C . ALA A 1 86 ? -7.705 5.529 -3.736 1.00 92.19 86 ALA A C 1
ATOM 686 O O . ALA A 1 86 ? -7.486 4.424 -4.209 1.00 92.19 86 ALA A O 1
ATOM 687 N N . ALA A 1 87 ? -8.823 5.799 -3.055 1.00 93.44 87 ALA A N 1
ATOM 688 C CA . ALA A 1 87 ? -9.798 4.779 -2.656 1.00 93.44 87 ALA A CA 1
ATOM 689 C C . ALA A 1 87 ? -10.308 3.914 -3.821 1.00 93.44 87 ALA A C 1
ATOM 691 O O . ALA A 1 87 ? -10.414 2.701 -3.682 1.00 93.44 87 ALA A O 1
ATOM 692 N N . ASN A 1 88 ? -10.532 4.518 -4.990 1.00 90.25 88 ASN A N 1
ATOM 693 C CA . ASN A 1 88 ? -10.994 3.827 -6.198 1.00 90.25 88 ASN A CA 1
ATOM 694 C C . ASN A 1 88 ? -9.881 3.140 -7.011 1.00 90.25 88 ASN A C 1
ATOM 696 O O . ASN A 1 88 ? -10.156 2.492 -8.015 1.00 90.25 88 ASN A O 1
ATOM 700 N N . ARG A 1 89 ? -8.610 3.324 -6.636 1.00 87.88 89 ARG A N 1
ATOM 701 C CA . ARG A 1 89 ? -7.459 2.760 -7.360 1.00 87.88 89 ARG A CA 1
ATOM 702 C C . ARG A 1 89 ? -6.964 1.448 -6.759 1.00 87.88 89 ARG A C 1
ATOM 704 O O . ARG A 1 89 ? -6.284 0.702 -7.455 1.00 87.88 89 ARG A O 1
ATOM 711 N N . TRP A 1 90 ? -7.249 1.207 -5.483 1.00 88.62 90 TRP A N 1
ATOM 712 C CA . TRP A 1 90 ? -6.790 0.044 -4.723 1.00 88.62 90 TRP A CA 1
ATOM 713 C C . TRP A 1 90 ? -7.481 -0.039 -3.357 1.00 88.62 90 TRP A C 1
ATOM 715 O O . TRP A 1 90 ? -7.773 0.976 -2.706 1.00 88.62 90 TRP A O 1
ATOM 725 N N . ALA A 1 91 ? -7.681 -1.281 -2.924 1.00 91.00 91 ALA A N 1
ATOM 726 C CA . ALA A 1 91 ? -8.224 -1.642 -1.623 1.00 91.00 91 ALA A CA 1
ATOM 727 C C . ALA A 1 91 ? -7.384 -1.075 -0.454 1.00 91.00 91 ALA A C 1
ATOM 729 O O . ALA A 1 91 ? -6.245 -0.625 -0.659 1.00 91.00 91 ALA A O 1
ATOM 730 N N . PRO A 1 92 ? -7.926 -1.057 0.779 1.00 94.94 92 PRO A N 1
ATOM 731 C CA . PRO A 1 92 ? -7.165 -0.672 1.961 1.00 94.94 92 PRO A CA 1
ATOM 732 C C . PRO A 1 92 ? -5.922 -1.557 2.106 1.00 94.94 92 PRO A C 1
ATOM 734 O O . PRO A 1 92 ? -5.985 -2.772 1.934 1.00 94.94 92 PRO A O 1
ATOM 737 N N . HIS A 1 93 ? -4.773 -0.945 2.370 1.00 96.69 93 HIS A N 1
ATOM 738 C CA . HIS A 1 93 ? -3.488 -1.639 2.370 1.00 96.69 93 HIS A CA 1
ATOM 739 C C . HIS A 1 93 ? -2.479 -0.912 3.265 1.00 96.69 93 HIS A C 1
ATOM 741 O O . HIS A 1 93 ? -2.627 0.275 3.575 1.00 96.69 93 HIS A O 1
ATOM 747 N N . VAL A 1 94 ? -1.412 -1.624 3.621 1.00 97.12 94 VAL A N 1
ATOM 748 C CA . VAL A 1 94 ? -0.199 -1.078 4.231 1.00 97.12 94 VAL A CA 1
ATOM 749 C C . VAL A 1 94 ? 0.926 -1.177 3.208 1.00 97.12 94 VAL A C 1
ATOM 751 O O . VAL A 1 94 ? 1.241 -2.253 2.703 1.00 97.12 94 VAL A O 1
ATOM 754 N N . THR A 1 95 ? 1.548 -0.047 2.872 1.00 97.19 95 THR A N 1
ATOM 755 C CA . THR A 1 95 ? 2.730 -0.060 1.998 1.00 97.19 95 THR A CA 1
ATOM 756 C C . THR A 1 95 ? 3.906 -0.653 2.769 1.00 97.19 95 THR A C 1
ATOM 758 O O . THR A 1 95 ? 4.311 -0.074 3.773 1.00 97.19 95 THR A O 1
ATOM 761 N N . ILE A 1 96 ? 4.458 -1.770 2.292 1.00 96.88 96 ILE A N 1
ATOM 762 C CA . ILE A 1 96 ? 5.648 -2.412 2.860 1.00 96.88 96 ILE A CA 1
ATOM 763 C C . ILE A 1 96 ? 6.887 -1.722 2.294 1.00 96.88 96 ILE A C 1
ATOM 765 O O . ILE A 1 96 ? 7.603 -1.048 3.025 1.00 96.88 96 ILE A O 1
ATOM 769 N N . VAL A 1 97 ? 7.088 -1.783 0.975 1.00 94.94 97 VAL A N 1
ATOM 770 C CA . VAL A 1 97 ? 8.175 -1.064 0.296 1.00 94.94 97 VAL A CA 1
ATOM 771 C C . VAL A 1 97 ? 7.588 0.126 -0.463 1.00 94.94 97 VAL A C 1
ATOM 773 O O . VAL A 1 97 ? 6.743 -0.080 -1.341 1.00 94.94 97 VAL A O 1
ATOM 776 N N . PRO A 1 98 ? 8.008 1.371 -0.153 1.00 93.81 98 PRO A N 1
ATOM 777 C CA . PRO A 1 98 ? 7.561 2.556 -0.876 1.00 93.81 98 PRO A CA 1
ATOM 778 C C . PRO A 1 98 ? 7.866 2.475 -2.376 1.00 93.81 98 PRO A C 1
ATOM 780 O O . PRO A 1 98 ? 8.798 1.772 -2.761 1.00 93.81 98 PRO A O 1
ATOM 783 N N . PRO A 1 99 ? 7.166 3.258 -3.217 1.00 94.56 99 PRO A N 1
ATOM 784 C CA . PRO A 1 99 ? 7.388 3.226 -4.654 1.00 94.56 99 PRO A CA 1
ATOM 785 C C . PRO A 1 99 ? 8.852 3.450 -5.063 1.00 94.56 99 PRO A C 1
ATOM 787 O O . PRO A 1 99 ? 9.505 4.375 -4.568 1.00 94.56 99 PRO A O 1
ATOM 790 N N . PHE A 1 100 ? 9.341 2.632 -5.993 1.00 93.31 100 PHE A N 1
ATOM 791 C CA . PHE A 1 100 ? 10.689 2.678 -6.557 1.00 93.31 100 PHE A CA 1
ATOM 792 C C . PHE A 1 100 ? 10.653 2.551 -8.084 1.00 93.31 100 PHE A C 1
ATOM 794 O O . PHE A 1 100 ? 9.772 1.903 -8.648 1.00 93.31 100 PHE A O 1
ATOM 801 N N . ASP A 1 101 ? 11.600 3.201 -8.761 1.00 92.88 101 ASP A N 1
ATOM 802 C CA . ASP A 1 101 ? 11.728 3.102 -10.217 1.00 92.88 101 ASP A CA 1
ATOM 803 C C . ASP A 1 101 ? 12.316 1.732 -10.592 1.00 92.88 101 ASP A C 1
ATOM 805 O O . ASP A 1 101 ? 13.358 1.338 -10.064 1.00 92.88 101 ASP A O 1
ATOM 809 N N . VAL A 1 102 ? 11.673 1.031 -11.526 1.00 93.75 102 VAL A N 1
ATOM 810 C CA . VAL A 1 102 ? 12.182 -0.233 -12.070 1.00 93.75 102 VAL A CA 1
ATOM 811 C C . VAL A 1 102 ? 13.078 0.093 -13.251 1.00 93.75 102 VAL A C 1
ATOM 813 O O . VAL A 1 102 ? 12.616 0.625 -14.262 1.00 93.75 102 VAL A O 1
ATOM 816 N N . ARG A 1 103 ? 14.371 -0.194 -13.111 1.00 90.88 103 ARG A N 1
ATOM 817 C CA . ARG A 1 103 ? 15.323 -0.063 -14.212 1.00 90.88 103 ARG A CA 1
ATOM 818 C C . ARG A 1 103 ? 15.521 -1.405 -14.872 1.00 90.88 103 ARG A C 1
ATOM 820 O O . ARG A 1 103 ? 15.631 -2.415 -14.188 1.00 90.88 103 ARG A O 1
ATOM 827 N N . TYR A 1 104 ? 15.600 -1.369 -16.185 1.00 91.25 104 TYR A N 1
ATOM 828 C CA . TYR A 1 104 ? 15.918 -2.520 -16.992 1.00 91.25 104 TYR A CA 1
ATOM 829 C C . TYR A 1 104 ? 16.762 -2.077 -18.178 1.00 91.25 104 TYR A C 1
ATOM 831 O O . TYR A 1 104 ? 16.686 -0.922 -18.602 1.00 91.25 104 TYR A O 1
ATOM 839 N N . GLU A 1 105 ? 17.567 -2.997 -18.684 1.00 89.06 105 GLU A N 1
ATOM 840 C CA . GLU A 1 105 ? 18.268 -2.825 -19.946 1.00 89.06 105 GLU A CA 1
ATOM 841 C C . GLU A 1 105 ? 17.355 -3.368 -21.044 1.00 89.06 105 GLU A C 1
ATOM 843 O O . GLU A 1 105 ? 16.805 -4.467 -20.925 1.00 89.06 105 GLU A O 1
ATOM 848 N N . GLU A 1 106 ? 17.120 -2.575 -22.087 1.00 84.81 106 GLU A N 1
ATOM 849 C CA . GLU A 1 106 ? 16.602 -3.154 -23.320 1.00 84.81 106 GLU A CA 1
ATOM 850 C C . GLU A 1 106 ? 17.725 -4.036 -23.853 1.00 84.81 106 GLU A C 1
ATOM 852 O O . GLU A 1 106 ? 18.846 -3.563 -24.049 1.00 84.81 106 GLU A O 1
ATOM 857 N N . GLY A 1 107 ? 17.442 -5.334 -24.003 1.00 79.00 107 GLY A N 1
ATOM 858 C CA . GLY A 1 107 ? 18.352 -6.212 -24.724 1.00 79.00 107 GLY A CA 1
ATOM 859 C C . GLY A 1 107 ? 18.655 -5.605 -26.096 1.00 79.00 107 GLY A C 1
ATOM 860 O O . GLY A 1 107 ? 17.866 -4.773 -26.566 1.00 79.00 107 GLY A O 1
ATOM 861 N N . PRO A 1 108 ? 19.779 -5.982 -26.734 1.00 78.81 108 PRO A N 1
ATOM 862 C CA . PRO A 1 108 ? 20.003 -5.596 -28.118 1.00 78.81 108 PRO A CA 1
ATOM 863 C C . PRO A 1 108 ? 18.715 -5.916 -28.868 1.00 78.81 108 PRO A C 1
ATOM 865 O O . PRO A 1 108 ? 18.201 -7.030 -28.751 1.00 78.81 108 PRO A O 1
ATOM 868 N N . VAL A 1 109 ? 18.135 -4.906 -29.523 1.00 73.81 109 VAL A N 1
ATOM 869 C CA . VAL A 1 109 ? 17.082 -5.155 -30.500 1.00 73.81 109 VAL A CA 1
ATOM 870 C C . VAL A 1 109 ? 17.769 -6.099 -31.462 1.00 73.81 109 VAL A C 1
ATOM 872 O O . VAL A 1 109 ? 18.718 -5.677 -32.117 1.00 73.81 109 VAL A O 1
ATOM 875 N N . GLU A 1 110 ? 17.443 -7.391 -31.394 1.00 76.12 110 GLU A N 1
ATOM 876 C CA . GLU A 1 110 ? 17.947 -8.346 -32.366 1.00 76.12 110 GLU A CA 1
ATOM 877 C C . GLU A 1 110 ? 17.526 -7.736 -33.688 1.00 76.12 110 GLU A C 1
ATOM 879 O O . GLU A 1 110 ? 16.322 -7.614 -33.920 1.00 76.12 110 GLU A O 1
ATOM 884 N N . ASP A 1 111 ? 18.508 -7.187 -34.419 1.00 71.31 111 ASP A N 1
ATOM 885 C CA . ASP A 1 111 ? 18.286 -6.465 -35.664 1.00 71.31 111 ASP A CA 1
ATOM 886 C C . ASP A 1 111 ? 17.321 -7.334 -36.442 1.00 71.31 111 ASP A C 1
ATOM 888 O O . ASP A 1 111 ? 17.678 -8.476 -36.748 1.00 71.31 111 ASP A O 1
ATOM 892 N N . GLU A 1 112 ? 16.082 -6.848 -36.616 1.00 65.69 112 GLU A N 1
ATOM 893 C CA . GLU A 1 112 ? 15.026 -7.584 -37.297 1.00 65.69 112 GLU A CA 1
ATOM 894 C C . GLU A 1 112 ? 15.670 -8.112 -38.565 1.00 65.69 112 GLU A C 1
ATOM 896 O O . GLU A 1 112 ? 16.015 -7.329 -39.457 1.00 65.69 112 GLU A O 1
ATOM 901 N N . LEU A 1 113 ? 15.938 -9.425 -38.592 1.00 70.94 113 LEU A N 1
ATOM 902 C CA . LEU A 1 113 ? 16.539 -10.047 -39.756 1.00 70.94 113 LEU A CA 1
ATOM 903 C C . LEU A 1 113 ? 15.654 -9.608 -40.915 1.00 70.94 113 LEU A C 1
ATOM 905 O O . LEU A 1 113 ? 14.436 -9.771 -40.789 1.00 70.94 113 LEU A O 1
ATOM 909 N N . PRO A 1 114 ? 16.230 -8.978 -41.958 1.00 68.62 114 PRO A N 1
ATOM 910 C CA . PRO A 1 114 ? 15.475 -8.249 -42.961 1.00 68.62 114 PRO A CA 1
ATOM 911 C C . PRO A 1 114 ? 14.303 -9.113 -43.391 1.00 68.62 114 PRO A C 1
ATOM 913 O O . PRO A 1 114 ? 14.510 -10.202 -43.932 1.00 68.62 114 PRO A O 1
ATOM 916 N N . ILE A 1 115 ? 13.092 -8.666 -43.035 1.00 65.75 115 ILE A N 1
ATOM 917 C CA . ILE A 1 115 ? 11.868 -9.411 -43.305 1.00 65.75 115 ILE A CA 1
ATOM 918 C C . ILE A 1 115 ? 11.904 -9.681 -44.811 1.00 65.75 115 ILE A C 1
ATOM 920 O O . ILE A 1 115 ? 11.979 -8.711 -45.573 1.00 65.75 115 ILE A O 1
ATOM 924 N N . PRO A 1 116 ? 11.935 -10.954 -45.255 1.00 63.41 116 PRO A N 1
ATOM 925 C CA . PRO A 1 116 ? 11.956 -11.265 -46.674 1.00 63.41 116 PRO A CA 1
ATOM 926 C C . PRO A 1 116 ? 10.808 -10.505 -47.324 1.00 63.41 116 PRO A C 1
ATOM 928 O O . PRO A 1 116 ? 9.688 -10.606 -46.822 1.00 63.41 116 PRO A O 1
ATOM 931 N N . GLU A 1 117 ? 11.093 -9.722 -48.370 1.00 61.69 117 GLU A N 1
ATOM 932 C CA . GLU A 1 117 ? 10.097 -8.950 -49.118 1.00 61.69 117 GLU A CA 1
ATOM 933 C C . GLU A 1 117 ? 8.896 -9.849 -49.440 1.00 61.69 117 GLU A C 1
ATOM 935 O O . GLU A 1 117 ? 8.915 -10.643 -50.382 1.00 61.69 117 GLU A O 1
ATOM 940 N N . GLN A 1 118 ? 7.844 -9.759 -48.624 1.00 55.44 118 GLN A N 1
ATOM 941 C CA . GLN A 1 118 ? 6.591 -10.433 -48.898 1.00 55.44 118 GLN A CA 1
ATOM 942 C C . GLN A 1 118 ? 5.886 -9.604 -49.960 1.00 55.44 118 GLN A C 1
ATOM 944 O O . GLN A 1 118 ? 5.365 -8.518 -49.707 1.00 55.44 118 GLN A O 1
ATOM 949 N N . THR A 1 119 ? 5.933 -10.129 -51.180 1.00 56.06 119 THR A N 1
ATOM 950 C CA . THR A 1 119 ? 5.183 -9.657 -52.338 1.00 56.06 119 THR A CA 1
ATOM 951 C C . THR A 1 119 ? 3.734 -9.372 -51.960 1.00 56.06 119 THR A C 1
ATOM 953 O O . THR A 1 119 ? 3.038 -10.230 -51.419 1.00 56.06 119 THR A O 1
ATOM 956 N N . ALA A 1 120 ? 3.318 -8.146 -52.267 1.00 49.59 120 ALA A N 1
ATOM 957 C CA . ALA A 1 120 ? 2.031 -7.549 -51.964 1.00 49.59 120 ALA A CA 1
ATOM 958 C C . ALA A 1 120 ? 0.835 -8.476 -52.257 1.00 49.59 120 ALA A C 1
ATOM 960 O O . ALA A 1 120 ? 0.464 -8.690 -53.410 1.00 49.59 120 ALA A O 1
ATOM 961 N N . GLY A 1 121 ? 0.202 -8.969 -51.193 1.00 54.31 121 GLY A N 1
ATOM 962 C CA . GLY A 1 121 ? -1.151 -9.517 -51.203 1.00 54.31 121 GLY A CA 1
ATOM 963 C C . GLY A 1 121 ? -2.056 -8.585 -50.407 1.00 54.31 121 GLY A C 1
ATOM 964 O O . GLY A 1 121 ? -1.944 -8.490 -49.189 1.00 54.31 121 GLY A O 1
ATOM 965 N N . THR A 1 122 ? -2.891 -7.828 -51.110 1.00 56.69 122 THR A N 1
ATOM 966 C CA . THR A 1 122 ? -3.841 -6.869 -50.547 1.00 56.69 122 THR A CA 1
ATOM 967 C C . THR A 1 122 ? -4.970 -7.607 -49.836 1.00 56.69 122 THR A C 1
ATOM 969 O O . THR A 1 122 ? -5.843 -8.122 -50.515 1.00 56.69 122 THR A O 1
ATOM 972 N N . ASP A 1 123 ? -5.002 -7.599 -48.502 1.00 50.84 123 ASP A N 1
ATOM 973 C CA . ASP A 1 123 ? -6.238 -7.844 -47.753 1.00 50.84 123 ASP A CA 1
ATOM 974 C C . ASP A 1 123 ? -6.300 -6.966 -46.500 1.00 50.84 123 ASP A C 1
ATOM 976 O O . ASP A 1 123 ? -5.392 -6.903 -45.672 1.00 50.84 123 ASP A O 1
ATOM 980 N N . SER A 1 124 ? -7.386 -6.206 -46.416 1.00 53.06 124 SER A N 1
ATOM 981 C CA . SER A 1 124 ? -7.599 -5.110 -45.478 1.00 53.06 124 SER A CA 1
ATOM 982 C C . SER A 1 124 ? -8.571 -5.544 -44.383 1.00 53.06 124 SER A C 1
ATOM 984 O O . SER A 1 124 ? -9.783 -5.395 -44.507 1.00 53.06 124 SER A O 1
ATOM 986 N N . SER A 1 125 ? -8.044 -6.060 -43.272 1.00 50.94 125 SER A N 1
ATOM 987 C CA . SER A 1 125 ? -8.829 -6.327 -42.060 1.00 50.94 125 SER A CA 1
ATOM 988 C C . SER A 1 125 ? -8.292 -5.508 -40.886 1.00 50.94 125 SER A C 1
ATOM 990 O O . SER A 1 125 ? -7.227 -5.790 -40.340 1.00 50.94 125 SER A O 1
ATOM 992 N N . GLY A 1 126 ? -9.032 -4.457 -40.521 1.00 45.12 126 GLY A N 1
ATOM 993 C CA . GLY A 1 126 ? -8.680 -3.510 -39.465 1.00 45.12 126 GLY A CA 1
ATOM 994 C C . GLY A 1 126 ? -8.623 -4.154 -38.081 1.00 45.12 126 GLY A C 1
ATOM 995 O O . GLY A 1 126 ? -9.652 -4.482 -37.489 1.00 45.12 126 GLY A O 1
ATOM 996 N N . VAL A 1 127 ? -7.414 -4.275 -37.534 1.00 42.50 127 VAL A N 1
ATOM 997 C CA . VAL A 1 127 ? -7.195 -4.709 -36.152 1.00 42.50 127 VAL A CA 1
ATOM 998 C C . VAL A 1 127 ? -7.501 -3.534 -35.220 1.00 42.50 127 VAL A C 1
ATOM 1000 O O . VAL A 1 127 ? -6.758 -2.557 -35.135 1.00 42.50 127 VAL A O 1
ATOM 1003 N N . ARG A 1 128 ? -8.650 -3.606 -34.539 1.00 41.12 128 ARG A N 1
ATOM 1004 C CA . ARG A 1 128 ? -9.049 -2.659 -33.489 1.00 41.12 128 ARG A CA 1
ATOM 1005 C C . ARG A 1 128 ? -8.093 -2.782 -32.304 1.00 41.12 128 ARG A C 1
ATOM 1007 O O . ARG A 1 128 ? -8.043 -3.822 -31.659 1.00 41.12 128 ARG A O 1
ATOM 1014 N N . SER A 1 129 ? -7.408 -1.690 -31.974 1.00 39.00 129 SER A N 1
ATOM 1015 C CA . SER A 1 129 ? -6.656 -1.547 -30.726 1.00 39.00 129 SER A CA 1
ATOM 1016 C C . SER A 1 129 ? -7.625 -1.604 -29.538 1.00 39.00 129 SER A C 1
ATOM 1018 O O . SER A 1 129 ? -8.286 -0.617 -29.210 1.00 39.00 129 SER A O 1
ATOM 1020 N N . THR A 1 130 ? -7.752 -2.770 -28.906 1.00 38.50 130 THR A N 1
ATOM 1021 C CA . THR A 1 130 ? -8.578 -2.972 -27.712 1.00 38.50 130 THR A CA 1
ATOM 1022 C C . THR A 1 130 ? -7.867 -2.388 -26.495 1.00 38.50 130 THR A C 1
ATOM 1024 O O . THR A 1 130 ? -7.105 -3.060 -25.806 1.00 38.50 130 THR A O 1
ATOM 1027 N N . SER A 1 131 ? -8.118 -1.107 -26.234 1.00 39.88 131 SER A N 1
ATOM 1028 C CA . SER A 1 131 ? -7.870 -0.463 -24.942 1.00 39.88 131 SER A CA 1
ATOM 1029 C C . SER A 1 131 ? -8.698 -1.183 -23.865 1.00 39.88 131 SER A C 1
ATOM 1031 O O . SER A 1 131 ? -9.837 -0.805 -23.600 1.00 39.88 131 SER A O 1
ATOM 1033 N N . SER A 1 132 ? -8.156 -2.259 -23.294 1.00 45.78 132 SER A N 1
ATOM 1034 C CA . SER A 1 132 ? -8.787 -3.011 -22.208 1.00 45.78 132 SER A CA 1
ATOM 1035 C C . SER A 1 132 ? -8.710 -2.211 -20.907 1.00 45.78 132 SER A C 1
ATOM 1037 O O . SER A 1 132 ? -7.624 -1.907 -20.408 1.00 45.78 132 SER A O 1
ATOM 1039 N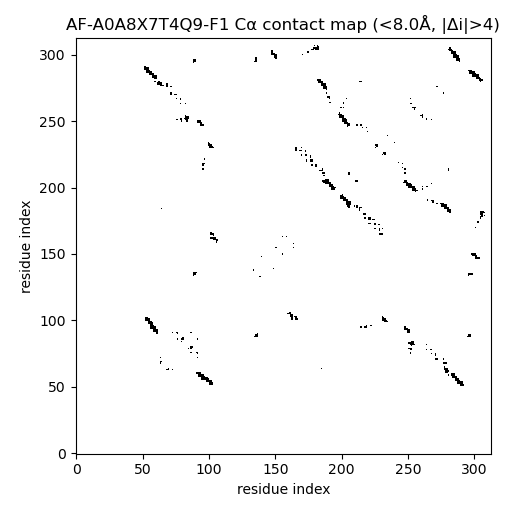 N . THR A 1 133 ? -9.870 -1.842 -20.367 1.00 45.62 133 THR A N 1
ATOM 1040 C CA . THR A 1 133 ? -10.025 -1.125 -19.097 1.00 45.62 133 THR A CA 1
ATOM 1041 C C . THR A 1 133 ? -9.869 -2.106 -17.931 1.00 45.62 133 THR A C 1
ATOM 1043 O O . THR A 1 133 ? -10.828 -2.422 -17.238 1.00 45.62 133 THR A O 1
ATOM 1046 N N . TYR A 1 134 ? -8.666 -2.646 -17.729 1.00 46.44 134 TYR A N 1
ATOM 1047 C CA . TYR A 1 134 ? -8.397 -3.545 -16.606 1.00 46.44 134 TYR A CA 1
ATOM 1048 C C . TYR A 1 134 ? -8.190 -2.739 -15.318 1.00 46.44 134 TYR A C 1
ATOM 1050 O O . TYR A 1 134 ? -7.134 -2.140 -15.091 1.00 46.44 134 TYR A O 1
ATOM 1058 N N . THR A 1 135 ? -9.205 -2.699 -14.458 1.00 49.00 135 THR A N 1
ATOM 1059 C CA . THR A 1 135 ? -9.092 -2.159 -13.102 1.00 49.00 135 THR A CA 1
ATOM 1060 C C . THR A 1 135 ? -8.580 -3.237 -12.148 1.00 49.00 135 THR A C 1
ATOM 1062 O O . THR A 1 135 ? -9.121 -4.330 -12.055 1.00 49.00 135 THR A O 1
ATOM 1065 N N . SER A 1 136 ? -7.510 -2.914 -11.414 1.00 49.97 136 SER A N 1
ATOM 1066 C CA . SER A 1 136 ? -6.812 -3.798 -10.458 1.00 49.97 136 SER A CA 1
ATOM 1067 C C . SER A 1 136 ? -7.721 -4.426 -9.387 1.00 49.97 136 SER A C 1
ATOM 1069 O O . SER A 1 136 ? -7.419 -5.493 -8.862 1.00 49.97 136 SER A O 1
ATOM 1071 N N . LEU A 1 137 ? -8.858 -3.789 -9.091 1.00 48.03 137 LEU A N 1
ATOM 1072 C CA . LEU A 1 137 ? -9.860 -4.284 -8.145 1.00 48.03 137 LEU A CA 1
ATOM 1073 C C . LEU A 1 137 ? -10.680 -5.473 -8.682 1.00 48.03 137 LEU A C 1
ATOM 1075 O O . LEU A 1 137 ? -11.084 -6.313 -7.884 1.00 48.03 137 LEU A O 1
ATOM 1079 N N . ASP A 1 138 ? -10.865 -5.596 -9.999 1.00 48.09 138 ASP A N 1
ATOM 1080 C CA . ASP A 1 138 ? -11.704 -6.649 -10.598 1.00 48.09 138 ASP A CA 1
ATOM 1081 C C . ASP A 1 138 ? -10.955 -7.971 -10.817 1.00 48.09 138 ASP A C 1
ATOM 1083 O O . ASP A 1 138 ? -11.564 -9.031 -10.949 1.00 48.09 138 ASP A O 1
ATOM 1087 N N . LEU A 1 139 ? -9.619 -7.945 -10.799 1.00 48.56 139 LEU A N 1
ATOM 1088 C CA . LEU A 1 139 ? -8.773 -9.111 -11.092 1.00 48.56 139 LEU A CA 1
ATOM 1089 C C . LEU A 1 139 ? -8.853 -10.240 -10.055 1.00 48.56 139 LEU A C 1
ATOM 1091 O O . LEU A 1 139 ? -8.343 -11.331 -10.301 1.00 48.56 139 LEU A O 1
ATOM 1095 N N . ARG A 1 140 ? -9.483 -10.001 -8.900 1.00 52.88 140 ARG A N 1
ATOM 1096 C CA . ARG A 1 140 ? -9.576 -10.985 -7.815 1.00 52.88 140 ARG A CA 1
ATOM 1097 C C . ARG A 1 140 ? -10.926 -11.697 -7.730 1.00 52.88 140 ARG A C 1
ATOM 1099 O O . ARG A 1 140 ? -11.050 -12.618 -6.934 1.00 52.88 140 ARG A O 1
ATOM 1106 N N . ALA A 1 141 ? -11.928 -11.293 -8.511 1.00 46.44 141 ALA A N 1
ATOM 1107 C CA . ALA A 1 141 ? -13.327 -11.621 -8.230 1.00 46.44 141 ALA A CA 1
ATOM 1108 C C . ALA A 1 141 ? -13.733 -13.106 -8.387 1.00 46.44 141 ALA A C 1
ATOM 1110 O O . ALA A 1 141 ? -14.891 -13.425 -8.132 1.00 46.44 141 ALA A O 1
ATOM 1111 N N . SER A 1 142 ? -12.846 -14.031 -8.779 1.00 47.16 142 SER A N 1
ATOM 1112 C CA . SER A 1 142 ? -13.290 -15.403 -9.091 1.00 47.16 142 SER A CA 1
ATOM 1113 C C . SER A 1 142 ? -12.261 -16.535 -8.978 1.00 47.16 142 SER A C 1
ATOM 1115 O O . SER A 1 142 ? -12.578 -17.650 -9.389 1.00 47.16 142 SER A O 1
ATOM 1117 N N . SER A 1 143 ? -11.057 -16.314 -8.437 1.00 50.53 143 SER A N 1
ATOM 1118 C CA . SER A 1 143 ? -10.095 -17.420 -8.265 1.00 50.53 143 SER A CA 1
ATOM 1119 C C . SER A 1 143 ? -10.246 -18.071 -6.884 1.00 50.53 143 SER A C 1
ATOM 1121 O O . SER A 1 143 ? -10.409 -17.334 -5.907 1.00 50.53 143 SER A O 1
ATOM 1123 N N . PRO A 1 144 ? -10.191 -19.414 -6.765 1.00 56.50 144 PRO A N 1
ATOM 1124 C CA . PRO A 1 144 ? -10.228 -20.096 -5.473 1.00 56.50 144 PRO A CA 1
ATOM 1125 C C . PRO A 1 144 ? -9.144 -19.535 -4.547 1.00 56.50 144 PRO A C 1
ATOM 1127 O O . PRO A 1 144 ? -8.021 -19.275 -4.982 1.00 56.50 144 PRO A O 1
ATOM 1130 N N . GLU A 1 145 ? -9.489 -19.341 -3.270 1.00 63.50 145 GLU A N 1
ATOM 1131 C CA . GLU A 1 145 ? -8.694 -18.614 -2.263 1.00 63.50 145 GLU A CA 1
ATOM 1132 C C . GLU A 1 145 ? -7.235 -19.088 -2.122 1.00 63.50 145 GLU A C 1
ATOM 1134 O O . GLU A 1 145 ? -6.388 -18.366 -1.588 1.00 63.50 145 GLU A O 1
ATOM 1139 N N . THR A 1 146 ? -6.927 -20.284 -2.622 1.00 63.38 146 THR A N 1
ATOM 1140 C CA . THR A 1 146 ? -5.680 -21.006 -2.394 1.00 63.38 146 THR A CA 1
ATOM 1141 C C . THR A 1 146 ? -4.531 -20.628 -3.324 1.00 63.38 146 THR A C 1
ATOM 1143 O O . THR A 1 146 ? -3.382 -20.756 -2.904 1.00 63.38 146 THR A O 1
ATOM 1146 N N . GLU A 1 147 ? -4.777 -20.160 -4.553 1.00 74.44 147 GLU A N 1
ATOM 1147 C CA . GLU A 1 147 ? -3.669 -19.870 -5.477 1.00 74.44 147 GLU A CA 1
ATOM 1148 C C . GLU A 1 147 ? -3.200 -18.402 -5.397 1.00 74.44 147 GLU A C 1
ATOM 1150 O O . GLU A 1 147 ? -4.018 -17.472 -5.452 1.00 74.44 147 GLU A O 1
ATOM 1155 N N . PRO A 1 148 ? -1.880 -18.145 -5.262 1.00 81.06 148 PRO A N 1
ATOM 1156 C CA . PRO A 1 148 ? -1.335 -16.798 -5.363 1.00 81.06 148 PRO A CA 1
ATOM 1157 C C . PRO A 1 148 ? -1.585 -16.253 -6.769 1.00 81.06 148 PRO A C 1
ATOM 1159 O O . PRO A 1 148 ? -1.185 -16.865 -7.759 1.00 81.06 148 PRO A O 1
ATOM 1162 N N . TYR A 1 149 ? -2.212 -15.082 -6.866 1.00 88.31 149 TYR A N 1
ATOM 1163 C CA . TYR A 1 149 ? -2.432 -14.445 -8.156 1.00 88.31 149 TYR A CA 1
ATOM 1164 C C . TYR A 1 149 ? -1.096 -14.075 -8.823 1.00 88.31 149 TYR A C 1
ATOM 1166 O O . TYR A 1 149 ? -0.158 -13.592 -8.180 1.00 88.31 149 TYR A O 1
ATOM 1174 N N . ARG A 1 150 ? -1.029 -14.251 -10.142 1.00 88.38 150 ARG A N 1
ATOM 1175 C CA . ARG A 1 150 ? 0.042 -13.745 -11.005 1.00 88.38 150 ARG A CA 1
ATOM 1176 C C . ARG A 1 150 ? -0.581 -13.071 -12.216 1.00 88.38 150 ARG A C 1
ATOM 1178 O O . ARG A 1 150 ? -1.614 -13.526 -12.702 1.00 88.38 150 ARG A O 1
ATOM 1185 N N . LEU A 1 151 ? 0.056 -12.006 -12.707 1.00 87.12 151 LEU A N 1
ATOM 1186 C CA . LEU A 1 151 ? -0.365 -11.385 -13.960 1.00 87.12 151 LEU A CA 1
ATOM 1187 C C . LEU A 1 151 ? -0.348 -12.448 -15.079 1.00 87.12 151 LEU A C 1
ATOM 1189 O O . LEU A 1 151 ? 0.676 -13.128 -15.205 1.00 87.12 151 LEU A O 1
ATOM 1193 N N . PRO A 1 152 ? -1.433 -12.607 -15.863 1.00 90.44 152 PRO A N 1
ATOM 1194 C CA . PRO A 1 152 ? -1.493 -13.579 -16.952 1.00 90.44 152 PRO A CA 1
ATOM 1195 C C . PRO A 1 152 ? -0.304 -13.462 -17.909 1.00 90.44 152 PRO A C 1
ATOM 1197 O O . PRO A 1 152 ? 0.159 -12.354 -18.194 1.00 90.44 152 PRO A O 1
ATOM 1200 N N . GLU A 1 153 ? 0.221 -14.598 -18.376 1.00 89.25 153 GLU A N 1
ATOM 1201 C CA . GLU A 1 153 ? 1.477 -14.629 -19.138 1.00 89.25 153 GLU A CA 1
ATOM 1202 C C . GLU A 1 153 ? 1.365 -13.921 -20.494 1.00 89.25 153 GLU A C 1
ATOM 1204 O O . GLU A 1 153 ? 2.312 -13.282 -20.931 1.00 89.25 153 GLU A O 1
ATOM 1209 N N . ASP A 1 154 ? 0.195 -13.947 -21.127 1.00 90.88 154 ASP A N 1
ATOM 1210 C CA . ASP A 1 154 ? -0.111 -13.193 -22.346 1.00 90.88 154 ASP A CA 1
ATOM 1211 C C . ASP A 1 154 ? -0.030 -11.673 -22.119 1.00 90.88 154 ASP A C 1
ATOM 1213 O O . ASP A 1 154 ? 0.557 -10.944 -22.923 1.00 90.88 154 ASP A O 1
ATOM 1217 N N . ILE A 1 155 ? -0.535 -11.193 -20.979 1.00 90.88 155 ILE A N 1
ATOM 1218 C CA . ILE A 1 155 ? -0.429 -9.784 -20.584 1.00 90.88 155 ILE A CA 1
ATOM 1219 C C . ILE A 1 155 ? 1.016 -9.447 -20.202 1.00 90.88 155 ILE A C 1
ATOM 1221 O O . ILE A 1 155 ? 1.529 -8.399 -20.600 1.00 90.88 155 ILE A O 1
ATOM 1225 N N . ARG A 1 156 ? 1.704 -10.328 -19.459 1.00 92.38 156 ARG A N 1
ATOM 1226 C CA . ARG A 1 156 ? 3.131 -10.161 -19.135 1.00 92.38 156 ARG A CA 1
ATOM 1227 C C . ARG A 1 156 ? 3.949 -10.057 -20.411 1.00 92.38 156 ARG A C 1
ATOM 1229 O O . ARG A 1 156 ? 4.775 -9.152 -20.511 1.00 92.38 156 ARG A O 1
ATOM 1236 N N . ALA A 1 157 ? 3.699 -10.927 -21.389 1.00 91.69 157 ALA A N 1
ATOM 1237 C CA . ALA A 1 157 ? 4.439 -11.007 -22.639 1.00 91.69 157 ALA A CA 1
ATOM 1238 C C . ALA A 1 157 ? 4.470 -9.675 -23.399 1.00 91.69 157 ALA A C 1
ATOM 1240 O O . ALA A 1 157 ? 5.511 -9.367 -23.981 1.00 91.69 157 ALA A O 1
ATOM 1241 N N . ALA A 1 158 ? 3.404 -8.870 -23.304 1.00 93.50 158 ALA A N 1
ATOM 1242 C CA . ALA A 1 158 ? 3.289 -7.549 -23.923 1.00 93.50 158 ALA A CA 1
ATOM 1243 C C . ALA A 1 158 ? 4.209 -6.466 -23.316 1.00 93.50 158 ALA A C 1
ATOM 1245 O O . ALA A 1 158 ? 4.363 -5.393 -23.903 1.00 93.50 158 ALA A O 1
ATOM 1246 N N . TYR A 1 159 ? 4.825 -6.708 -22.153 1.00 94.06 159 TYR A N 1
ATOM 1247 C CA . TYR A 1 159 ? 5.779 -5.777 -21.546 1.00 94.06 159 TYR A CA 1
ATOM 1248 C C . TYR A 1 159 ? 7.213 -5.978 -22.063 1.00 94.06 159 TYR A C 1
ATOM 1250 O O . TYR A 1 159 ? 7.587 -7.099 -22.430 1.00 94.06 159 TYR A O 1
ATOM 1258 N N . PRO A 1 160 ? 8.057 -4.921 -22.028 1.00 94.38 160 PRO A N 1
ATOM 1259 C CA . PRO A 1 160 ? 9.450 -5.006 -22.458 1.00 94.38 160 PRO A CA 1
ATOM 1260 C C . PRO A 1 160 ? 10.195 -6.186 -21.802 1.00 94.38 160 PRO A C 1
ATOM 1262 O O . PRO A 1 160 ? 10.091 -6.352 -20.582 1.00 94.38 160 PRO A O 1
ATOM 1265 N N . PRO A 1 161 ? 10.975 -6.985 -22.558 1.00 92.88 161 PRO A N 1
ATOM 1266 C CA . PRO A 1 161 ? 11.707 -8.136 -22.020 1.00 92.88 161 PRO A CA 1
ATOM 1267 C C . PRO A 1 161 ? 12.577 -7.801 -20.808 1.00 92.88 161 PRO A C 1
ATOM 1269 O O . PRO A 1 161 ? 12.528 -8.510 -19.806 1.00 92.88 161 PRO A O 1
ATOM 1272 N N . GLY A 1 162 ? 13.289 -6.672 -20.853 1.00 92.44 162 GLY A N 1
ATOM 1273 C CA . GLY A 1 162 ? 14.103 -6.219 -19.730 1.00 92.44 162 GLY A CA 1
ATOM 1274 C C . GLY A 1 162 ? 13.283 -5.932 -18.470 1.00 92.44 162 GLY A C 1
ATOM 1275 O O . GLY A 1 162 ? 13.714 -6.278 -17.372 1.00 92.44 162 GLY A O 1
ATOM 1276 N N . LEU A 1 163 ? 12.084 -5.344 -18.599 1.00 93.81 163 LEU A N 1
ATOM 1277 C CA . LEU A 1 163 ? 11.204 -5.107 -17.450 1.00 93.81 163 LEU A CA 1
ATOM 1278 C C . LEU A 1 163 ? 10.774 -6.433 -16.819 1.00 93.81 163 LEU A C 1
ATOM 1280 O O . LEU A 1 163 ? 10.814 -6.566 -15.596 1.00 93.81 163 LEU A O 1
ATOM 1284 N N . LYS A 1 164 ? 10.381 -7.406 -17.654 1.00 94.44 164 LYS A N 1
ATOM 1285 C CA . LYS A 1 164 ? 9.998 -8.747 -17.195 1.00 94.44 164 LYS A CA 1
ATOM 1286 C C . LYS A 1 164 ? 11.139 -9.423 -16.446 1.00 94.44 164 LYS A C 1
ATOM 1288 O O . LYS A 1 164 ? 10.905 -9.948 -15.362 1.00 94.44 164 LYS A O 1
ATOM 1293 N N . ALA A 1 165 ? 12.349 -9.372 -17.002 1.00 93.44 165 ALA A N 1
ATOM 1294 C CA . ALA A 1 165 ? 13.542 -9.930 -16.379 1.00 93.44 165 ALA A CA 1
ATOM 1295 C C . ALA A 1 165 ? 13.833 -9.255 -15.032 1.00 93.44 165 ALA A C 1
ATOM 1297 O O . ALA A 1 165 ? 13.951 -9.944 -14.026 1.00 93.44 165 ALA A O 1
ATOM 1298 N N . ALA A 1 166 ? 13.843 -7.919 -14.978 1.00 93.75 166 ALA A N 1
ATOM 1299 C CA . ALA A 1 166 ? 14.107 -7.177 -13.745 1.00 93.75 166 ALA A CA 1
ATOM 1300 C C . ALA A 1 166 ? 13.093 -7.504 -12.635 1.00 93.75 166 ALA A C 1
ATOM 1302 O O . ALA A 1 166 ? 13.479 -7.794 -11.501 1.00 93.75 166 ALA A O 1
ATOM 1303 N N . LEU A 1 167 ? 11.794 -7.487 -12.954 1.00 95.44 167 LEU A N 1
ATOM 1304 C CA . LEU A 1 167 ? 10.755 -7.840 -11.987 1.00 95.44 167 LEU A CA 1
ATOM 1305 C C . LEU A 1 167 ? 10.812 -9.323 -11.599 1.00 95.44 167 LEU A C 1
ATOM 1307 O O . LEU A 1 167 ? 10.605 -9.620 -10.429 1.00 95.44 167 LEU A O 1
ATOM 1311 N N . GLY A 1 168 ? 11.142 -10.226 -12.529 1.00 94.88 168 GLY A N 1
ATOM 1312 C CA . GLY A 1 168 ? 11.341 -11.654 -12.262 1.00 94.88 168 GLY A CA 1
ATOM 1313 C C . GLY A 1 168 ? 12.516 -11.933 -11.319 1.00 94.88 168 GLY A C 1
ATOM 1314 O O . GLY A 1 168 ? 12.356 -12.647 -10.336 1.00 94.88 168 GLY A O 1
ATOM 1315 N N . THR A 1 169 ? 13.669 -11.293 -11.519 1.00 95.00 169 THR A N 1
ATOM 1316 C CA . THR A 1 169 ? 14.801 -11.400 -10.581 1.00 95.00 169 THR A CA 1
ATOM 1317 C C . THR A 1 169 ? 14.414 -10.907 -9.185 1.00 95.00 169 THR A C 1
ATOM 1319 O O . THR A 1 169 ? 14.744 -11.525 -8.172 1.00 95.00 169 THR A O 1
ATOM 1322 N N . PHE A 1 170 ? 13.696 -9.783 -9.101 1.00 95.69 170 PHE A N 1
ATOM 1323 C CA . PHE A 1 170 ? 13.250 -9.266 -7.811 1.00 95.69 170 PHE A CA 1
ATOM 1324 C C . PHE A 1 170 ? 12.228 -10.187 -7.138 1.00 95.69 170 PHE A C 1
ATOM 1326 O O . PHE A 1 170 ? 12.295 -10.398 -5.930 1.00 95.69 170 PHE A O 1
ATOM 1333 N N . GLU A 1 171 ? 11.334 -10.785 -7.918 1.00 96.12 171 GLU A N 1
ATOM 1334 C CA . GLU A 1 171 ? 10.372 -11.795 -7.487 1.00 96.12 171 GLU A CA 1
ATOM 1335 C C . GLU A 1 171 ? 11.051 -12.981 -6.783 1.00 96.12 171 GLU A C 1
ATOM 1337 O O . GLU A 1 171 ? 10.681 -13.322 -5.658 1.00 96.12 171 GLU A O 1
ATOM 1342 N N . GLU A 1 172 ? 12.091 -13.547 -7.399 1.00 95.75 172 GLU A N 1
ATOM 1343 C CA . GLU A 1 172 ? 12.888 -14.642 -6.832 1.00 95.75 172 GLU A CA 1
ATOM 1344 C C . GLU A 1 172 ? 13.571 -14.234 -5.519 1.00 95.75 172 GLU A C 1
ATOM 1346 O O . GLU A 1 172 ? 13.563 -14.980 -4.533 1.00 95.75 172 GLU A O 1
ATOM 1351 N N . HIS A 1 173 ? 14.129 -13.022 -5.466 1.00 95.81 173 HIS A N 1
ATOM 1352 C CA . HIS A 1 173 ? 14.759 -12.509 -4.252 1.00 95.81 173 HIS A CA 1
ATOM 1353 C C . HIS A 1 173 ? 13.757 -12.252 -3.123 1.00 95.81 173 HIS A C 1
ATOM 1355 O O . HIS A 1 173 ? 14.098 -12.479 -1.960 1.00 95.81 173 HIS A O 1
ATOM 1361 N N . ILE A 1 174 ? 12.543 -11.777 -3.423 1.00 96.00 174 ILE A N 1
ATOM 1362 C CA . ILE A 1 174 ? 11.473 -11.660 -2.423 1.00 96.00 174 ILE A CA 1
ATOM 1363 C C . ILE A 1 174 ? 11.134 -13.049 -1.893 1.00 96.00 174 ILE A C 1
ATOM 1365 O O . ILE A 1 174 ? 11.149 -13.247 -0.682 1.00 96.00 174 ILE A O 1
ATOM 1369 N N . GLU A 1 175 ? 10.848 -14.001 -2.785 1.00 95.81 175 GLU A N 1
ATOM 1370 C CA . GLU A 1 175 ? 10.408 -15.352 -2.423 1.00 95.81 175 GLU A CA 1
ATOM 1371 C C . GLU A 1 175 ? 11.413 -16.044 -1.498 1.00 95.81 175 GLU A C 1
ATOM 1373 O O . GLU A 1 175 ? 11.030 -16.607 -0.471 1.00 95.81 175 GLU A O 1
ATOM 1378 N N . LYS A 1 176 ? 12.709 -15.904 -1.795 1.00 95.69 176 LYS A N 1
ATOM 1379 C CA . LYS A 1 176 ? 13.787 -16.385 -0.928 1.00 95.69 176 LYS A CA 1
ATOM 1380 C C . LYS A 1 176 ? 13.841 -15.663 0.422 1.00 95.69 176 LYS A C 1
ATOM 1382 O O . LYS A 1 176 ? 14.069 -16.307 1.440 1.00 95.69 176 LYS A O 1
ATOM 1387 N N . ALA A 1 177 ? 13.674 -14.342 0.457 1.00 95.00 177 ALA A N 1
ATOM 1388 C CA . ALA A 1 177 ? 13.811 -13.575 1.697 1.00 95.00 177 ALA A CA 1
ATOM 1389 C C . ALA A 1 177 ? 12.633 -13.760 2.660 1.00 95.00 177 ALA A C 1
ATOM 1391 O O . ALA A 1 177 ? 12.821 -13.692 3.874 1.00 95.00 177 ALA A O 1
ATOM 1392 N N . VAL A 1 178 ? 11.428 -14.007 2.141 1.00 96.12 178 VAL A N 1
ATOM 1393 C CA . VAL A 1 178 ? 10.230 -14.193 2.973 1.00 96.12 178 VAL A CA 1
ATOM 1394 C C . VAL A 1 178 ? 9.942 -15.654 3.312 1.00 96.12 178 VAL A C 1
ATOM 1396 O O . VAL A 1 178 ? 9.018 -15.920 4.076 1.00 96.12 178 VAL A O 1
ATOM 1399 N N . SER A 1 179 ? 10.728 -16.611 2.803 1.00 94.94 179 SER A N 1
ATOM 1400 C CA . SER A 1 179 ? 10.476 -18.046 3.001 1.00 94.94 179 SER A CA 1
ATOM 1401 C C . SER A 1 179 ? 10.530 -18.492 4.466 1.00 94.94 179 SER A C 1
ATOM 1403 O O . SER A 1 179 ? 9.974 -19.533 4.801 1.00 94.94 179 SER A O 1
ATOM 1405 N N . SER A 1 180 ? 11.210 -17.732 5.328 1.00 93.50 180 SER A N 1
ATOM 1406 C CA . SER A 1 180 ? 11.334 -17.988 6.769 1.00 93.50 180 SER A CA 1
ATOM 1407 C C . SER A 1 180 ? 10.388 -17.145 7.630 1.00 93.50 180 SER A C 1
ATOM 1409 O O . SER A 1 180 ? 10.396 -17.283 8.854 1.00 93.50 180 SER A O 1
ATOM 1411 N N . ILE A 1 181 ? 9.588 -16.262 7.026 1.00 95.44 181 ILE A N 1
ATOM 1412 C CA . ILE A 1 181 ? 8.668 -15.390 7.758 1.00 95.44 181 ILE A CA 1
ATOM 1413 C C . ILE A 1 181 ? 7.327 -16.113 7.906 1.00 95.44 181 ILE A C 1
ATOM 1415 O O . ILE A 1 181 ? 6.658 -16.355 6.899 1.00 95.44 181 ILE A O 1
ATOM 1419 N N . PRO A 1 182 ? 6.901 -16.444 9.138 1.00 95.62 182 PRO A N 1
ATOM 1420 C CA . PRO A 1 182 ? 5.618 -17.091 9.338 1.00 95.62 182 PRO A CA 1
ATOM 1421 C C . PRO A 1 182 ? 4.458 -16.099 9.134 1.00 95.62 182 PRO A C 1
ATOM 1423 O O . PRO A 1 182 ? 4.605 -14.906 9.433 1.00 95.62 182 PRO A O 1
ATOM 1426 N N . PRO A 1 183 ? 3.281 -16.593 8.711 1.00 96.25 183 PRO A N 1
ATOM 1427 C CA . PRO A 1 183 ? 2.008 -15.914 8.878 1.00 96.25 183 PRO A CA 1
ATOM 1428 C C . PRO A 1 183 ? 1.846 -15.365 10.290 1.00 96.25 183 PRO A C 1
ATOM 1430 O O . PRO A 1 183 ? 2.266 -15.979 11.274 1.00 96.25 183 PRO A O 1
ATOM 1433 N N . SER A 1 184 ? 1.245 -14.191 10.391 1.00 96.12 184 SER A N 1
ATOM 1434 C CA . SER A 1 184 ? 1.089 -13.490 11.662 1.00 96.12 184 SER A CA 1
ATOM 1435 C C . SER A 1 184 ? -0.111 -12.555 11.619 1.00 96.12 184 SER A C 1
ATOM 1437 O O . SER A 1 184 ? -0.834 -12.497 10.628 1.00 96.12 184 SER A O 1
ATOM 1439 N N . GLN A 1 185 ? -0.332 -11.830 12.706 1.00 95.81 185 GLN A N 1
ATOM 1440 C CA . GLN A 1 185 ? -1.425 -10.884 12.857 1.00 95.81 185 GLN A CA 1
ATOM 1441 C C . GLN A 1 185 ? -0.877 -9.589 13.446 1.00 95.81 185 GLN A C 1
ATOM 1443 O O . GLN A 1 185 ? 0.103 -9.609 14.193 1.00 95.81 185 GLN A O 1
ATOM 1448 N N . VAL A 1 186 ? -1.482 -8.464 13.078 1.00 96.56 186 VAL A N 1
ATOM 1449 C CA . VAL A 1 186 ? -1.089 -7.129 13.540 1.00 96.56 186 VAL A CA 1
ATOM 1450 C C . VAL A 1 186 ? -2.330 -6.346 13.927 1.00 96.56 186 VAL A C 1
ATOM 1452 O O . VAL A 1 186 ? -3.349 -6.415 13.237 1.00 96.56 186 VAL A O 1
ATOM 1455 N N . LEU A 1 187 ? -2.230 -5.580 15.011 1.00 97.12 187 LEU A N 1
ATOM 1456 C CA . LEU A 1 187 ? -3.279 -4.679 15.470 1.00 97.12 187 LEU A CA 1
ATOM 1457 C C . LEU A 1 187 ? -3.008 -3.248 14.997 1.00 97.12 187 LEU A C 1
ATOM 1459 O O . LEU A 1 187 ? -1.889 -2.746 15.073 1.00 97.12 187 LEU A O 1
ATOM 1463 N N . LEU A 1 188 ? -4.050 -2.596 14.487 1.00 97.44 188 LEU A N 1
ATOM 1464 C CA . LEU A 1 188 ? -4.088 -1.178 14.149 1.00 97.44 188 LEU A CA 1
ATOM 1465 C C . LEU A 1 188 ? -5.072 -0.491 15.108 1.00 97.44 188 LEU A C 1
ATOM 1467 O O . LEU A 1 188 ? -6.287 -0.574 14.938 1.00 97.44 188 LEU A O 1
ATOM 1471 N N . ASP A 1 189 ? -4.548 0.172 16.131 1.00 97.06 189 ASP A N 1
ATOM 1472 C CA . ASP A 1 189 ? -5.296 0.712 17.276 1.00 97.06 189 ASP A CA 1
ATOM 1473 C C . ASP A 1 189 ? -5.074 2.220 17.493 1.00 97.06 189 ASP A C 1
ATOM 1475 O O . ASP A 1 189 ? -5.736 2.835 18.328 1.00 97.06 189 ASP A O 1
ATOM 1479 N N . GLU A 1 190 ? -4.185 2.855 16.724 1.00 97.38 190 GLU A N 1
ATOM 1480 C CA . GLU A 1 190 ? -3.894 4.280 16.859 1.00 97.38 190 GLU A CA 1
ATOM 1481 C C . GLU A 1 190 ? -4.223 5.062 15.581 1.00 97.38 190 GLU A C 1
ATOM 1483 O O . GLU A 1 190 ? -3.695 4.795 14.499 1.00 97.38 190 GLU A O 1
ATOM 1488 N N . VAL A 1 191 ? -5.051 6.105 15.712 1.00 98.31 191 VAL A N 1
ATOM 1489 C CA . VAL A 1 191 ? -5.299 7.075 14.633 1.00 98.31 191 VAL A CA 1
ATOM 1490 C C . VAL A 1 191 ? -4.262 8.190 14.683 1.00 98.31 191 VAL A C 1
ATOM 1492 O O . VAL A 1 191 ? -4.183 8.951 15.650 1.00 98.31 191 VAL A O 1
ATOM 1495 N N . GLY A 1 192 ? -3.517 8.343 13.593 1.00 97.88 192 GLY A N 1
ATOM 1496 C CA . GLY A 1 192 ? -2.483 9.355 13.432 1.00 97.88 192 GLY A CA 1
ATOM 1497 C C . GLY A 1 192 ? -2.700 10.250 12.216 1.00 97.88 192 GLY A C 1
ATOM 1498 O O . GLY A 1 192 ? -3.597 10.059 11.392 1.00 97.88 192 GLY A O 1
ATOM 1499 N N . PHE A 1 193 ? -1.832 11.251 12.087 1.00 98.31 193 PHE A N 1
ATOM 1500 C CA . PHE A 1 193 ? -1.687 12.009 10.851 1.00 98.31 193 PHE A CA 1
ATOM 1501 C C . PHE A 1 193 ? -0.239 12.455 10.652 1.00 98.31 193 PHE A C 1
ATOM 1503 O O . PHE A 1 193 ? 0.528 12.566 11.607 1.00 98.31 193 PHE A O 1
ATOM 1510 N N . PHE A 1 194 ? 0.135 12.753 9.410 1.00 96.69 194 PHE A N 1
ATOM 1511 C CA . PHE A 1 194 ? 1.349 13.517 9.129 1.00 96.69 194 PHE A CA 1
ATOM 1512 C C . PHE A 1 194 ? 1.055 14.673 8.166 1.00 96.69 194 PHE A C 1
ATOM 1514 O O . PHE A 1 194 ? 0.230 14.532 7.254 1.00 96.69 194 PHE A O 1
ATOM 1521 N N . PRO A 1 195 ? 1.697 15.837 8.369 1.00 97.12 195 PRO A N 1
ATOM 1522 C CA . PRO A 1 195 ? 1.524 16.982 7.493 1.00 97.12 195 PRO A CA 1
ATOM 1523 C C . PRO A 1 195 ? 2.302 16.786 6.187 1.00 97.12 195 PRO A C 1
ATOM 1525 O O . PRO A 1 195 ? 3.452 16.344 6.176 1.00 97.12 195 PRO A O 1
ATOM 1528 N N . LEU A 1 196 ? 1.680 17.167 5.078 1.00 95.06 196 LEU A N 1
ATOM 1529 C CA . LEU A 1 196 ? 2.317 17.386 3.785 1.00 95.06 196 LEU A CA 1
ATOM 1530 C C . LEU A 1 196 ? 2.136 18.852 3.390 1.00 95.06 196 LEU A C 1
ATOM 1532 O O . LEU A 1 196 ? 1.377 19.593 4.008 1.00 95.06 196 LEU A O 1
ATOM 1536 N N . ARG A 1 197 ? 2.843 19.286 2.340 1.00 95.25 197 ARG A N 1
ATOM 1537 C CA . ARG A 1 197 ? 2.862 20.701 1.935 1.00 95.25 197 ARG A CA 1
ATOM 1538 C C . ARG A 1 197 ? 1.464 21.278 1.671 1.00 95.25 197 ARG A C 1
ATOM 1540 O O . ARG A 1 197 ? 1.252 22.450 1.940 1.00 95.25 197 ARG A O 1
ATOM 1547 N N . ALA A 1 198 ? 0.555 20.478 1.115 1.00 96.06 198 ALA A N 1
ATOM 1548 C CA . ALA A 1 198 ? -0.766 20.934 0.678 1.00 96.06 198 ALA A CA 1
ATOM 1549 C C . ALA A 1 198 ? -1.939 20.316 1.460 1.00 96.06 198 ALA A C 1
ATOM 1551 O O . ALA A 1 198 ? -3.072 20.750 1.290 1.00 96.06 198 ALA A O 1
ATOM 1552 N N . TYR A 1 199 ? -1.699 19.282 2.267 1.00 97.38 199 TYR A N 1
ATOM 1553 C CA . TYR A 1 199 ? -2.750 18.541 2.967 1.00 97.38 199 TYR A CA 1
ATOM 1554 C C . TYR A 1 199 ? -2.166 17.728 4.125 1.00 97.38 199 TYR A C 1
ATOM 1556 O O . TYR A 1 199 ? -0.955 17.571 4.248 1.00 97.38 199 TYR A O 1
ATOM 1564 N N . HIS A 1 200 ? -3.030 17.180 4.967 1.00 98.06 200 HIS A N 1
ATOM 1565 C CA . HIS A 1 200 ? -2.685 16.197 5.990 1.00 98.06 200 HIS A CA 1
ATOM 1566 C C . HIS A 1 200 ? -3.082 14.815 5.489 1.00 98.06 200 HIS A C 1
ATOM 1568 O O . HIS A 1 200 ? -4.136 14.686 4.877 1.00 98.06 200 HIS A O 1
ATOM 1574 N N . THR A 1 201 ? -2.264 13.794 5.743 1.00 98.12 201 THR A N 1
ATOM 1575 C CA . THR A 1 201 ? -2.665 12.394 5.524 1.00 98.12 201 THR A CA 1
ATOM 1576 C C . THR A 1 201 ? -3.056 11.787 6.859 1.00 98.12 201 THR A C 1
ATOM 1578 O O . THR A 1 201 ? -2.231 11.764 7.775 1.00 98.12 201 THR A O 1
ATOM 1581 N N . ILE A 1 202 ? -4.297 11.322 6.965 1.00 98.56 202 ILE A N 1
ATOM 1582 C CA . ILE A 1 202 ? -4.851 10.657 8.144 1.00 98.56 202 ILE A CA 1
ATOM 1583 C C . ILE A 1 202 ? -4.716 9.147 7.938 1.00 98.56 202 ILE A C 1
ATOM 1585 O O . ILE A 1 202 ? -4.941 8.644 6.835 1.00 98.56 202 ILE A O 1
ATOM 1589 N N . HIS A 1 203 ? -4.323 8.425 8.983 1.00 98.50 203 HIS A N 1
ATOM 1590 C CA . HIS A 1 203 ? -4.051 6.993 8.908 1.00 98.50 203 HIS A CA 1
ATOM 1591 C C . HIS A 1 203 ? -4.353 6.276 10.227 1.00 98.50 203 HIS A C 1
ATOM 1593 O O . HIS A 1 203 ? -4.394 6.916 11.278 1.00 98.50 203 HIS A O 1
ATOM 1599 N N . ILE A 1 204 ? -4.506 4.953 10.167 1.00 98.12 204 ILE A N 1
ATOM 1600 C CA . ILE A 1 204 ? -4.452 4.068 11.341 1.00 98.12 204 ILE A CA 1
ATOM 1601 C C . ILE A 1 204 ? -3.116 3.331 11.322 1.00 98.12 204 ILE A C 1
ATOM 1603 O O . ILE A 1 204 ? -2.603 2.996 10.251 1.00 98.12 204 ILE A O 1
ATOM 1607 N N . ARG A 1 205 ? -2.527 3.113 12.491 1.00 97.31 205 ARG A N 1
ATOM 1608 C CA . ARG A 1 205 ? -1.252 2.421 12.670 1.00 97.31 205 ARG A CA 1
ATOM 1609 C C . ARG A 1 205 ? -1.270 1.561 13.940 1.00 97.31 205 ARG A C 1
ATOM 1611 O O . ARG A 1 205 ? -2.122 1.795 14.796 1.00 97.31 205 ARG A O 1
ATOM 1618 N N . PRO A 1 206 ? -0.323 0.625 14.076 1.00 97.12 206 PRO A N 1
ATOM 1619 C CA . PRO A 1 206 ? -0.036 -0.030 15.348 1.00 97.12 206 PRO A CA 1
ATOM 1620 C C . PRO A 1 206 ? 0.439 0.990 16.387 1.00 97.12 206 PRO A C 1
ATOM 1622 O O . PRO A 1 206 ? 1.212 1.900 16.052 1.00 97.12 206 PRO A O 1
ATOM 1625 N N . SER A 1 207 ? -0.014 0.849 17.629 1.00 93.94 207 SER A N 1
ATOM 1626 C CA . SER A 1 207 ? 0.428 1.667 18.751 1.00 93.94 207 SER A CA 1
ATOM 1627 C C . SER A 1 207 ? 1.881 1.377 19.110 1.00 93.94 207 SER A C 1
ATOM 1629 O O . SER A 1 207 ? 2.479 0.372 18.736 1.00 93.94 207 SER A O 1
ATOM 1631 N N . LEU A 1 208 ? 2.485 2.283 19.876 1.00 86.62 208 LEU A N 1
ATOM 1632 C CA . LEU A 1 208 ? 3.867 2.118 20.333 1.00 86.62 208 LEU A CA 1
ATOM 1633 C C . LEU A 1 208 ? 4.044 0.960 21.329 1.00 86.62 208 LEU A C 1
ATOM 1635 O O . LEU A 1 208 ? 5.173 0.522 21.538 1.00 86.62 208 LEU A O 1
ATOM 1639 N N . ASN A 1 209 ? 2.955 0.502 21.952 1.00 87.62 209 ASN A N 1
ATOM 1640 C CA . ASN A 1 209 ? 2.981 -0.563 22.954 1.00 87.62 209 ASN A CA 1
ATOM 1641 C C . ASN A 1 209 ? 2.862 -1.958 22.331 1.00 87.62 209 ASN A C 1
ATOM 1643 O O . ASN A 1 209 ? 3.300 -2.923 22.951 1.00 87.62 209 ASN A O 1
ATOM 1647 N N . ASP A 1 210 ? 2.299 -2.054 21.126 1.00 85.44 210 ASP A N 1
ATOM 1648 C CA . ASP A 1 210 ? 2.240 -3.276 20.329 1.00 85.44 210 ASP A CA 1
ATOM 1649 C C . ASP A 1 210 ? 3.085 -3.073 19.063 1.00 85.44 210 ASP A C 1
ATOM 1651 O O . ASP A 1 210 ? 2.575 -2.661 18.012 1.00 85.44 210 ASP A O 1
ATOM 1655 N N . PRO A 1 211 ? 4.420 -3.236 19.167 1.00 78.06 211 PRO A N 1
ATOM 1656 C CA . PRO A 1 211 ? 5.294 -2.996 18.039 1.00 78.06 211 PRO A CA 1
ATOM 1657 C C . PRO A 1 211 ? 4.883 -3.925 16.902 1.00 78.06 211 PRO A C 1
ATOM 1659 O O . PRO A 1 211 ? 4.742 -5.132 17.076 1.00 78.06 211 PRO A O 1
ATOM 1662 N N . ALA A 1 212 ? 4.735 -3.339 15.716 1.00 92.88 212 ALA A N 1
ATOM 1663 C CA . ALA A 1 212 ? 4.340 -3.989 14.471 1.00 92.88 212 ALA A CA 1
ATOM 1664 C C . ALA A 1 212 ? 5.407 -4.957 13.927 1.00 92.88 212 ALA A C 1
ATOM 1666 O O . ALA A 1 212 ? 5.726 -4.947 12.735 1.00 92.88 212 ALA A O 1
ATOM 1667 N N . GLU A 1 213 ? 6.013 -5.753 14.802 1.00 95.00 213 GLU A N 1
ATOM 1668 C CA . GLU A 1 213 ? 7.180 -6.582 14.564 1.00 95.00 213 GLU A CA 1
ATOM 1669 C C . GLU A 1 213 ? 7.013 -7.489 13.343 1.00 95.00 213 GLU A C 1
ATOM 1671 O O . GLU A 1 213 ? 7.950 -7.583 12.547 1.00 95.00 213 GLU A O 1
ATOM 1676 N N . PRO A 1 214 ? 5.842 -8.107 13.081 1.00 95.56 214 PRO A N 1
ATOM 1677 C CA . PRO A 1 214 ? 5.680 -8.861 11.847 1.00 95.56 214 PRO A CA 1
ATOM 1678 C C . PRO A 1 214 ? 5.809 -8.014 10.572 1.00 95.56 214 PRO A C 1
ATOM 1680 O O . PRO A 1 214 ? 6.442 -8.454 9.612 1.00 95.56 214 PRO A O 1
ATOM 1683 N N . LEU A 1 215 ? 5.298 -6.777 10.566 1.00 96.38 215 LEU A N 1
ATOM 1684 C CA . LEU A 1 215 ? 5.458 -5.864 9.427 1.00 96.38 215 LEU A CA 1
ATOM 1685 C C . LEU A 1 215 ? 6.894 -5.366 9.301 1.00 96.38 215 LEU A C 1
ATOM 1687 O O . LEU A 1 215 ? 7.373 -5.212 8.183 1.00 96.38 215 LEU A O 1
ATOM 1691 N N . HIS A 1 216 ? 7.587 -5.126 10.417 1.00 95.62 216 HIS A N 1
ATOM 1692 C CA . HIS A 1 216 ? 8.998 -4.739 10.397 1.00 95.62 216 HIS A CA 1
ATOM 1693 C C . HIS A 1 216 ? 9.891 -5.858 9.855 1.00 95.62 216 HIS A C 1
ATOM 1695 O O . HIS A 1 216 ? 10.751 -5.585 9.017 1.00 95.62 216 HIS A O 1
ATOM 1701 N N . ARG A 1 217 ? 9.654 -7.113 10.258 1.00 95.56 217 ARG A N 1
ATOM 1702 C CA . ARG A 1 217 ? 10.358 -8.283 9.708 1.00 95.56 217 ARG A CA 1
ATOM 1703 C C . ARG A 1 217 ? 10.109 -8.437 8.212 1.00 95.56 217 ARG A C 1
ATOM 1705 O O . ARG A 1 217 ? 11.069 -8.562 7.453 1.00 95.56 217 ARG A O 1
ATOM 1712 N N . LEU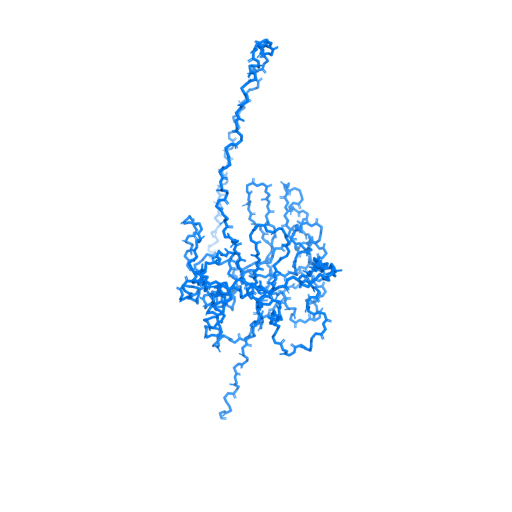 A 1 218 ? 8.846 -8.351 7.783 1.00 96.44 218 LEU A N 1
ATOM 1713 C CA . LEU A 1 218 ? 8.485 -8.405 6.366 1.00 96.44 218 LEU A CA 1
ATOM 1714 C C . LEU A 1 218 ? 9.143 -7.269 5.572 1.00 96.44 218 LEU A C 1
ATOM 1716 O O . LEU A 1 218 ? 9.774 -7.512 4.547 1.00 96.44 218 LEU A O 1
ATOM 1720 N N . TRP A 1 219 ? 9.045 -6.036 6.067 1.00 96.25 219 TRP A N 1
ATOM 1721 C CA . TRP A 1 219 ? 9.680 -4.874 5.454 1.00 96.25 219 TRP A CA 1
ATOM 1722 C C . TRP A 1 219 ? 11.192 -5.045 5.318 1.00 96.25 219 TRP A C 1
ATOM 1724 O O . TRP A 1 219 ? 11.732 -4.788 4.241 1.00 96.25 219 TRP A O 1
ATOM 1734 N N . SER A 1 220 ? 11.862 -5.487 6.383 1.00 94.94 220 SER A N 1
ATOM 1735 C CA . SER A 1 220 ? 13.309 -5.689 6.388 1.00 94.94 220 SER A CA 1
ATOM 1736 C C . SER A 1 220 ? 13.718 -6.722 5.342 1.00 94.94 220 SER A C 1
ATOM 1738 O O . SER A 1 220 ? 14.590 -6.438 4.527 1.00 94.94 220 SER A O 1
ATOM 1740 N N . ALA A 1 221 ? 13.060 -7.885 5.318 1.00 95.38 221 ALA A N 1
ATOM 1741 C CA . ALA A 1 221 ? 13.376 -8.953 4.374 1.00 95.38 221 ALA A CA 1
ATOM 1742 C C . ALA A 1 221 ? 13.187 -8.513 2.916 1.00 95.38 221 ALA A C 1
ATOM 1744 O O . ALA A 1 221 ? 14.106 -8.636 2.110 1.00 95.38 221 ALA A O 1
ATOM 1745 N N . VAL A 1 222 ? 12.030 -7.926 2.590 1.00 95.38 222 VAL A N 1
ATOM 1746 C CA . VAL A 1 222 ? 11.723 -7.480 1.221 1.00 95.38 222 VAL A CA 1
ATOM 1747 C C . VAL A 1 222 ? 12.632 -6.322 0.791 1.00 95.38 222 VAL A C 1
ATOM 1749 O O . VAL A 1 222 ? 13.055 -6.264 -0.363 1.00 95.38 222 VAL A O 1
ATOM 1752 N N . SER A 1 223 ? 12.970 -5.402 1.700 1.00 93.25 223 SER A N 1
ATOM 1753 C CA . SER A 1 223 ? 13.863 -4.282 1.375 1.00 93.25 223 SER A CA 1
ATOM 1754 C C . SER A 1 223 ? 15.288 -4.760 1.082 1.00 93.25 223 SER A C 1
ATOM 1756 O O . SER A 1 223 ? 15.885 -4.301 0.114 1.00 93.25 223 SER A O 1
ATOM 1758 N N . SER A 1 224 ? 15.806 -5.734 1.839 1.00 91.75 224 SER A N 1
ATOM 1759 C CA . SER A 1 224 ? 17.122 -6.334 1.572 1.00 91.75 224 SER A CA 1
ATOM 1760 C C . SER A 1 224 ? 17.178 -7.095 0.237 1.00 91.75 224 SER A C 1
ATOM 1762 O O . SER A 1 224 ? 18.214 -7.098 -0.434 1.00 91.75 224 SER A O 1
ATOM 1764 N N . SER A 1 225 ? 16.066 -7.699 -0.198 1.00 92.50 225 SER A N 1
ATOM 1765 C CA . SER A 1 225 ? 15.954 -8.303 -1.537 1.00 92.50 225 SER A CA 1
ATOM 1766 C C . SER A 1 225 ? 16.089 -7.275 -2.656 1.00 92.50 225 SER A C 1
ATOM 1768 O O . SER A 1 225 ? 16.627 -7.582 -3.723 1.00 92.50 225 SER A O 1
ATOM 1770 N N . LEU A 1 226 ? 15.616 -6.052 -2.413 1.00 89.00 226 LEU A N 1
ATOM 1771 C CA . LEU A 1 226 ? 15.666 -4.970 -3.385 1.00 89.00 226 LEU A CA 1
ATOM 1772 C C . LEU A 1 226 ? 17.116 -4.576 -3.686 1.00 89.00 226 LEU A C 1
ATOM 1774 O O . LEU A 1 226 ? 17.500 -4.531 -4.854 1.00 89.00 226 LEU A O 1
ATOM 1778 N N . ASP A 1 227 ? 17.930 -4.413 -2.641 1.00 85.44 227 ASP A N 1
ATOM 1779 C CA . ASP A 1 227 ? 19.361 -4.094 -2.752 1.00 85.44 227 ASP A CA 1
ATOM 1780 C C . ASP A 1 227 ? 20.139 -5.170 -3.530 1.00 85.44 227 ASP A C 1
ATOM 1782 O O . ASP A 1 227 ? 21.102 -4.867 -4.233 1.00 85.44 227 ASP A O 1
ATOM 1786 N N . SER A 1 228 ? 19.683 -6.425 -3.458 1.00 84.38 228 SER A N 1
ATOM 1787 C CA . SER A 1 228 ? 20.308 -7.566 -4.140 1.00 84.38 228 SER A CA 1
ATOM 1788 C C . SER A 1 228 ? 19.886 -7.710 -5.610 1.00 84.38 228 SER A C 1
ATOM 1790 O O . SER A 1 228 ? 20.587 -8.338 -6.394 1.00 84.38 228 SER A O 1
ATOM 1792 N N . SER A 1 229 ? 18.736 -7.154 -6.008 1.00 79.81 229 SER A N 1
ATOM 1793 C CA . SER A 1 229 ? 18.084 -7.419 -7.308 1.00 79.81 229 SER A CA 1
ATOM 1794 C C . SER A 1 229 ? 18.640 -6.648 -8.511 1.00 79.81 229 SER A C 1
ATOM 1796 O O . SER A 1 229 ? 18.035 -6.677 -9.577 1.00 79.81 229 SER A O 1
ATOM 1798 N N . ALA A 1 230 ? 19.747 -5.913 -8.357 1.00 74.38 230 ALA A N 1
ATOM 1799 C CA . ALA A 1 230 ? 20.255 -4.938 -9.336 1.00 74.38 230 ALA A CA 1
ATOM 1800 C C . ALA A 1 230 ? 19.249 -3.828 -9.741 1.00 74.38 230 ALA A C 1
ATOM 1802 O O . ALA A 1 230 ? 19.623 -2.877 -10.436 1.00 74.38 230 ALA A O 1
ATOM 1803 N N . ILE A 1 231 ? 18.001 -3.866 -9.251 1.00 79.25 231 ILE A N 1
ATOM 1804 C CA . ILE A 1 231 ? 17.033 -2.780 -9.368 1.00 79.25 231 ILE A CA 1
ATOM 1805 C C . ILE A 1 231 ? 17.547 -1.610 -8.535 1.00 79.25 231 ILE A C 1
ATOM 1807 O O . ILE A 1 231 ? 17.399 -1.553 -7.315 1.00 79.25 231 ILE A O 1
ATOM 1811 N N . GLN A 1 232 ? 18.161 -0.635 -9.203 1.00 67.69 232 GLN A N 1
ATOM 1812 C CA . GLN A 1 232 ? 18.632 0.560 -8.520 1.00 67.69 232 GLN A CA 1
ATOM 1813 C C . GLN A 1 232 ? 17.457 1.380 -7.996 1.00 67.69 232 GLN A C 1
ATOM 1815 O O . GLN A 1 232 ? 16.833 2.152 -8.736 1.00 67.69 232 GLN A O 1
ATOM 1820 N N . MET A 1 233 ? 17.262 1.323 -6.682 1.00 66.25 233 MET A N 1
ATOM 1821 C CA . MET A 1 233 ? 16.437 2.271 -5.959 1.00 66.25 233 MET A CA 1
ATOM 1822 C C . MET A 1 233 ? 17.028 3.678 -6.115 1.00 66.25 233 MET A C 1
ATOM 1824 O O . MET A 1 233 ? 17.894 4.118 -5.363 1.00 66.25 233 MET A O 1
ATOM 1828 N N . LYS A 1 234 ? 16.512 4.456 -7.071 1.00 65.19 234 LYS A N 1
ATOM 1829 C CA . LYS A 1 234 ? 16.579 5.922 -6.986 1.00 65.19 234 LYS A CA 1
ATOM 1830 C C . LYS A 1 234 ? 15.557 6.377 -5.946 1.00 65.19 234 LYS A C 1
ATOM 1832 O O . LYS A 1 234 ? 14.622 7.116 -6.240 1.00 65.19 234 LYS A O 1
ATOM 1837 N N . GLN A 1 235 ? 15.731 5.933 -4.700 1.00 61.12 235 GLN A N 1
ATOM 1838 C CA . GLN A 1 235 ? 15.146 6.666 -3.590 1.00 61.12 235 GLN A CA 1
ATOM 1839 C C . GLN A 1 235 ? 15.724 8.082 -3.692 1.00 61.12 235 GLN A C 1
ATOM 1841 O O . GLN A 1 235 ? 16.942 8.232 -3.827 1.00 61.12 235 GLN A O 1
ATOM 1846 N N . PRO A 1 236 ? 14.893 9.136 -3.714 1.00 59.38 236 PRO A N 1
ATOM 1847 C CA . PRO A 1 236 ? 15.412 10.493 -3.734 1.00 59.38 236 PRO A CA 1
ATOM 1848 C C . PRO A 1 236 ? 16.381 10.630 -2.555 1.00 59.38 236 PRO A C 1
ATOM 1850 O O . PRO A 1 236 ? 15.969 10.448 -1.412 1.00 59.38 236 PRO A O 1
ATOM 1853 N N . ALA A 1 237 ? 17.658 10.921 -2.839 1.00 55.84 237 ALA A N 1
ATOM 1854 C CA . ALA A 1 237 ? 18.804 10.794 -1.922 1.00 55.84 237 ALA A CA 1
ATOM 1855 C C . ALA A 1 237 ? 18.626 11.463 -0.540 1.00 55.84 237 ALA A C 1
ATOM 1857 O O . ALA A 1 237 ? 19.324 11.145 0.414 1.00 55.84 237 ALA A O 1
ATOM 1858 N N . LYS A 1 238 ? 17.635 12.348 -0.392 1.00 57.44 238 LYS A N 1
ATOM 1859 C CA . LYS A 1 238 ? 17.214 12.945 0.884 1.00 57.44 238 LYS A CA 1
ATOM 1860 C C . LYS A 1 238 ? 16.387 12.015 1.790 1.00 57.44 238 LYS A C 1
ATOM 1862 O O . LYS A 1 238 ? 15.901 12.464 2.825 1.00 57.44 238 LYS A O 1
ATOM 1867 N N . ARG A 1 239 ? 16.161 10.756 1.407 1.00 57.16 239 ARG A N 1
ATOM 1868 C CA . ARG A 1 239 ? 15.361 9.782 2.168 1.00 57.16 239 ARG A CA 1
ATOM 1869 C C . ARG A 1 239 ? 16.034 8.415 2.290 1.00 57.16 239 ARG A C 1
ATOM 1871 O O . ARG A 1 239 ? 15.326 7.420 2.385 1.00 57.16 239 ARG A O 1
ATOM 1878 N N . ALA A 1 240 ? 17.366 8.357 2.353 1.00 54.09 240 ALA A N 1
ATOM 1879 C CA . ALA A 1 240 ? 18.054 7.195 2.921 1.00 54.09 240 ALA A CA 1
ATOM 1880 C C . ALA A 1 240 ? 17.728 7.143 4.422 1.00 54.09 240 ALA A C 1
ATOM 1882 O O . ALA A 1 240 ? 18.474 7.614 5.277 1.00 54.09 240 ALA A O 1
ATOM 1883 N N . ARG A 1 241 ? 16.501 6.735 4.733 1.00 62.50 241 ARG A N 1
ATOM 1884 C CA . ARG A 1 241 ? 16.013 6.682 6.092 1.00 62.50 241 ARG A CA 1
ATOM 1885 C C . ARG A 1 241 ? 16.485 5.347 6.663 1.00 62.50 241 ARG A C 1
ATOM 1887 O O . ARG A 1 241 ? 16.269 4.313 6.042 1.00 62.50 241 ARG A O 1
ATOM 1894 N N . GLY A 1 242 ? 17.152 5.385 7.814 1.00 72.25 242 GLY A N 1
ATOM 1895 C CA . GLY A 1 242 ? 17.693 4.184 8.449 1.00 72.25 242 GLY A CA 1
ATOM 1896 C C . GLY A 1 242 ? 16.620 3.141 8.813 1.00 72.25 242 GLY A C 1
ATOM 1897 O O . GLY A 1 242 ? 15.422 3.393 8.635 1.00 72.25 242 GLY A O 1
ATOM 1898 N N . PRO A 1 243 ? 17.037 1.999 9.388 1.00 66.38 243 PRO A N 1
ATOM 1899 C CA . PRO A 1 243 ? 16.162 0.887 9.777 1.00 66.38 243 PRO A CA 1
ATOM 1900 C C . PRO A 1 243 ? 14.897 1.291 10.556 1.00 66.38 243 PRO A C 1
ATOM 1902 O O . PRO A 1 243 ? 13.839 0.696 10.404 1.00 66.38 243 PRO A O 1
ATOM 1905 N N . GLN A 1 244 ? 14.970 2.369 11.340 1.00 72.50 244 GLN A N 1
ATOM 1906 C CA . GLN A 1 244 ? 13.878 2.868 12.189 1.00 72.50 244 GLN A CA 1
ATOM 1907 C C . GLN A 1 244 ? 12.841 3.746 11.466 1.00 72.50 244 GLN A C 1
ATOM 1909 O O . GLN A 1 244 ? 12.043 4.445 12.091 1.00 72.50 244 GLN A O 1
ATOM 1914 N N . SER A 1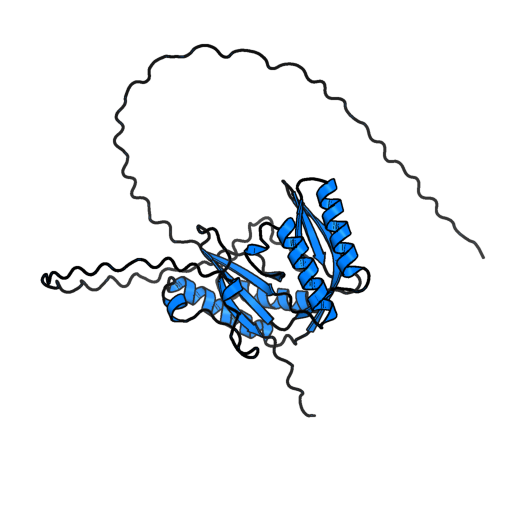 245 ? 12.881 3.798 10.140 1.00 87.81 245 SER A N 1
ATOM 1915 C CA . SER A 1 245 ? 12.082 4.752 9.376 1.00 87.81 245 SER A CA 1
ATOM 1916 C C . SER A 1 245 ? 10.772 4.219 8.829 1.00 87.81 245 SER A C 1
ATOM 1918 O O . SER A 1 245 ? 9.907 5.014 8.434 1.00 87.81 245 SER A O 1
ATOM 1920 N N . PHE A 1 246 ? 10.644 2.897 8.796 1.00 93.56 246 PHE A N 1
ATOM 1921 C CA . PHE A 1 246 ? 9.413 2.235 8.438 1.00 93.56 246 PHE A CA 1
ATOM 1922 C C . PHE A 1 246 ? 8.377 2.496 9.529 1.00 93.56 246 PHE A C 1
ATOM 1924 O O . PHE A 1 246 ? 8.611 2.250 10.708 1.00 93.56 246 PHE A O 1
ATOM 1931 N N . LYS A 1 247 ? 7.247 3.072 9.126 1.00 94.88 247 LYS A N 1
ATOM 1932 C CA . LYS A 1 247 ? 6.109 3.355 9.999 1.00 94.88 247 LYS A CA 1
ATOM 1933 C C . LYS A 1 247 ? 4.891 2.743 9.324 1.00 94.88 247 LYS A C 1
ATOM 1935 O O . LYS A 1 247 ? 4.318 3.418 8.461 1.00 94.88 247 LYS A O 1
ATOM 1940 N N . PRO A 1 248 ? 4.554 1.478 9.616 1.00 96.56 248 PRO A N 1
ATOM 1941 C CA . PRO A 1 248 ? 3.425 0.825 8.976 1.00 96.56 248 PRO A CA 1
ATOM 1942 C C . PRO A 1 248 ? 2.145 1.584 9.313 1.00 96.56 248 PRO A C 1
ATOM 1944 O O . PRO A 1 248 ? 1.895 1.926 10.467 1.00 96.56 248 PRO A O 1
ATOM 1947 N N . HIS A 1 249 ? 1.367 1.904 8.287 1.00 97.69 249 HIS A N 1
ATOM 1948 C CA . HIS A 1 249 ? 0.101 2.600 8.443 1.00 97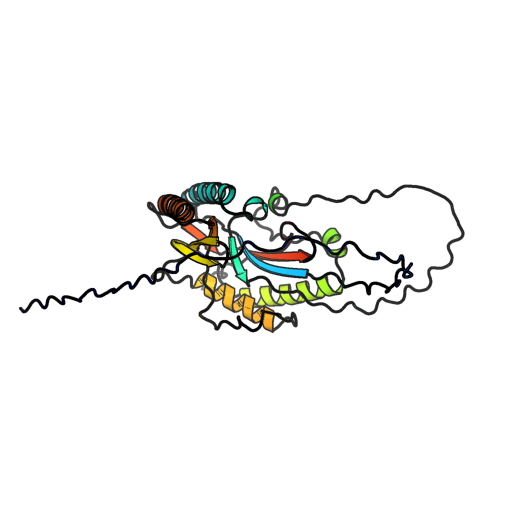.69 249 HIS A CA 1
ATOM 1949 C C . HIS A 1 249 ? -0.820 2.312 7.259 1.00 97.69 249 HIS A C 1
ATOM 1951 O O . HIS A 1 249 ? -0.358 2.101 6.136 1.00 97.69 249 HIS A O 1
ATOM 1957 N N . LEU A 1 250 ? -2.121 2.358 7.525 1.00 97.62 250 LEU A N 1
ATOM 1958 C CA . LEU A 1 250 ? -3.194 2.293 6.544 1.00 97.62 250 LEU A CA 1
ATOM 1959 C C . LEU A 1 250 ? -3.762 3.700 6.366 1.00 97.62 250 LEU A C 1
ATOM 1961 O O . LEU A 1 250 ? -4.245 4.310 7.320 1.00 97.62 250 LEU A O 1
ATOM 1965 N N . THR A 1 251 ? -3.681 4.240 5.150 1.00 97.94 251 THR A N 1
ATOM 1966 C CA . THR A 1 251 ? -4.189 5.588 4.854 1.00 97.94 251 THR A CA 1
ATOM 1967 C C . THR A 1 251 ? -5.713 5.582 4.771 1.00 97.94 251 THR A C 1
ATOM 1969 O O . THR A 1 251 ? -6.297 4.794 4.032 1.00 97.94 251 THR A O 1
ATOM 1972 N N . LEU A 1 252 ? -6.343 6.500 5.502 1.00 98.19 252 LEU A N 1
ATOM 1973 C CA . LEU A 1 252 ? -7.796 6.657 5.568 1.00 98.19 252 LEU A CA 1
ATOM 1974 C C . LEU A 1 252 ? -8.321 7.808 4.716 1.00 98.19 252 LEU A C 1
ATOM 1976 O O . LEU A 1 252 ? -9.476 7.807 4.312 1.00 98.19 252 LEU A O 1
ATOM 1980 N N . GLY A 1 253 ? -7.497 8.828 4.497 1.00 97.75 253 GLY A N 1
ATOM 1981 C CA . GLY A 1 253 ? -7.947 10.042 3.840 1.00 97.75 253 GLY A CA 1
ATOM 1982 C C . GLY A 1 253 ? -6.918 11.153 3.879 1.00 97.75 253 GLY A C 1
ATOM 1983 O O . GLY A 1 253 ? -5.883 11.078 4.551 1.00 97.75 253 GLY A O 1
ATOM 1984 N N . GLN A 1 254 ? -7.224 12.205 3.136 1.00 98.12 254 GLN A N 1
ATOM 1985 C CA . GLN A 1 254 ? -6.428 13.410 3.027 1.00 98.12 254 GLN A CA 1
ATOM 1986 C C . GLN A 1 254 ? -7.323 14.620 3.277 1.00 98.12 254 GLN A C 1
ATOM 1988 O O . GLN A 1 254 ? -8.447 14.659 2.796 1.00 98.12 254 GLN A O 1
ATOM 1993 N N . SER A 1 255 ? -6.821 15.624 3.997 1.00 98.25 255 SER A N 1
ATOM 1994 C CA . SER A 1 255 ? -7.582 16.854 4.253 1.00 98.25 255 SER A CA 1
ATOM 1995 C C . SER A 1 255 ? -6.748 18.106 4.026 1.00 98.25 255 SER A C 1
ATOM 1997 O O . SER A 1 255 ? -5.622 18.204 4.531 1.00 98.25 255 SER A O 1
ATOM 1999 N N . ALA A 1 256 ? -7.319 19.109 3.366 1.00 97.69 256 ALA A N 1
ATOM 2000 C CA . ALA A 1 256 ? -6.664 20.409 3.201 1.00 97.69 256 ALA A CA 1
ATOM 2001 C C . ALA A 1 256 ? -6.830 21.307 4.440 1.00 97.69 256 ALA A C 1
ATOM 2003 O O . ALA A 1 256 ? -5.978 22.152 4.712 1.00 97.69 256 ALA A O 1
ATOM 2004 N N . THR A 1 257 ? -7.900 21.109 5.219 1.00 97.62 257 THR A N 1
ATOM 2005 C CA . THR A 1 257 ? -8.259 21.976 6.354 1.00 97.62 257 THR A CA 1
ATOM 2006 C C . THR A 1 257 ? -8.152 21.259 7.699 1.00 97.62 257 THR A C 1
ATOM 2008 O O . THR A 1 257 ? -8.229 20.033 7.788 1.00 97.62 257 THR A O 1
ATOM 2011 N N . GLY A 1 258 ? -7.987 22.029 8.780 1.00 97.31 258 GLY A N 1
ATOM 2012 C CA . GLY A 1 258 ? -7.950 21.482 10.140 1.00 97.31 258 GLY A CA 1
ATOM 2013 C C . GLY A 1 258 ? -9.289 20.892 10.600 1.00 97.31 258 GLY A C 1
ATOM 2014 O O . GLY A 1 258 ? -9.289 19.893 11.317 1.00 97.31 258 GLY A O 1
ATOM 2015 N N . GLN A 1 259 ? -10.410 21.472 10.160 1.00 97.94 259 GLN A N 1
ATOM 2016 C CA . GLN A 1 259 ? -11.756 20.993 10.485 1.00 97.94 259 GLN A CA 1
ATOM 2017 C C . GLN A 1 259 ? -12.036 19.633 9.839 1.00 97.94 259 GLN A C 1
ATOM 2019 O O . GLN A 1 259 ? -12.443 18.699 10.527 1.00 97.94 259 GLN A O 1
ATOM 2024 N N . GLU A 1 260 ? -11.760 19.501 8.539 1.00 98.06 260 GLU A N 1
ATOM 2025 C CA . GLU A 1 260 ? -11.909 18.235 7.817 1.00 98.06 260 GLU A CA 1
ATOM 2026 C C . GLU A 1 260 ? -10.995 17.156 8.412 1.00 98.06 260 GLU A C 1
ATOM 2028 O O . GLU A 1 260 ? -11.459 16.056 8.702 1.00 98.06 260 GLU A O 1
ATOM 2033 N N . LYS A 1 261 ? -9.731 17.494 8.718 1.00 98.31 261 LYS A N 1
ATOM 2034 C CA . LYS A 1 261 ? -8.813 16.598 9.437 1.00 98.31 261 LYS A CA 1
ATOM 2035 C C . LYS A 1 261 ? -9.440 16.064 10.727 1.00 98.31 261 LYS A C 1
ATOM 2037 O O . LYS A 1 261 ? -9.412 14.861 10.971 1.00 98.31 261 LYS A O 1
ATOM 2042 N N . GLY A 1 262 ? -9.987 16.958 11.555 1.00 98.31 262 GLY A N 1
ATOM 2043 C CA . GLY A 1 262 ? -10.630 16.599 12.819 1.00 98.31 262 GLY A CA 1
ATOM 2044 C C . GLY A 1 262 ? -11.835 15.680 12.618 1.00 98.31 262 GLY A C 1
ATOM 2045 O O . GLY A 1 262 ? -11.966 14.688 13.328 1.00 98.31 262 GLY A O 1
ATOM 2046 N N . SER A 1 263 ? -12.664 15.959 11.608 1.00 98.44 263 SER A N 1
ATOM 2047 C CA . SER A 1 263 ? -13.812 15.120 11.252 1.00 98.44 263 SER A CA 1
ATOM 2048 C C . SER A 1 263 ? -13.390 13.703 10.845 1.00 98.44 263 SER A C 1
ATOM 2050 O O . SER A 1 263 ? -13.891 12.736 11.420 1.00 98.44 263 SER A O 1
ATOM 2052 N N . ILE A 1 264 ? -12.414 13.567 9.935 1.00 98.44 264 ILE A N 1
ATOM 2053 C CA . ILE A 1 264 ? -11.897 12.259 9.495 1.00 98.44 264 ILE A CA 1
ATOM 2054 C C . ILE A 1 264 ? -11.298 11.499 10.683 1.00 98.44 264 ILE A C 1
ATOM 2056 O O . ILE A 1 264 ? -11.604 10.326 10.875 1.00 98.44 264 ILE A O 1
ATOM 2060 N N . MET A 1 265 ? -10.476 12.160 11.507 1.00 98.62 265 MET A N 1
ATOM 2061 C CA . MET A 1 265 ? -9.857 11.527 12.677 1.00 98.62 265 MET A CA 1
ATOM 2062 C C . MET A 1 265 ? -10.891 11.054 13.704 1.00 98.62 265 MET A C 1
ATOM 2064 O O . MET A 1 265 ? -10.719 9.979 14.268 1.00 98.62 265 MET A O 1
ATOM 2068 N N . ASN A 1 266 ? -11.957 11.818 13.952 1.00 98.50 266 ASN A N 1
ATOM 2069 C CA . ASN A 1 266 ? -13.008 11.415 14.890 1.00 98.50 266 ASN A CA 1
ATOM 2070 C C . ASN A 1 266 ? -13.803 10.215 14.366 1.00 98.50 266 ASN A C 1
ATOM 2072 O O . ASN A 1 266 ? -14.035 9.273 15.118 1.00 98.50 266 ASN A O 1
ATOM 2076 N N . ARG A 1 267 ? -14.152 10.205 13.071 1.00 98.25 267 ARG A N 1
ATOM 2077 C CA . ARG A 1 267 ? -14.797 9.044 12.434 1.00 98.25 267 ARG A CA 1
ATOM 2078 C C . ARG A 1 267 ? -13.901 7.808 12.491 1.00 98.25 267 ARG A C 1
ATOM 2080 O O . ARG A 1 267 ? -14.365 6.739 12.858 1.00 98.25 267 ARG A O 1
ATOM 2087 N N . ALA A 1 268 ? -12.614 7.966 12.189 1.00 98.00 268 ALA A N 1
ATOM 2088 C CA . ALA A 1 268 ? -11.632 6.890 12.268 1.00 98.00 268 ALA A CA 1
ATOM 2089 C C . ALA A 1 268 ? -11.512 6.305 13.680 1.00 98.00 268 ALA A C 1
ATOM 2091 O O . ALA A 1 268 ? -11.476 5.090 13.835 1.00 98.00 268 ALA A O 1
ATOM 2092 N N . LYS A 1 269 ? -11.479 7.166 14.707 1.00 98.12 269 LYS A N 1
ATOM 2093 C CA . LYS A 1 269 ? -11.444 6.732 16.108 1.00 98.12 269 LYS A CA 1
ATOM 2094 C C . LYS A 1 269 ? -12.688 5.936 16.467 1.00 98.12 269 LYS A C 1
ATOM 2096 O O . LYS A 1 269 ? -12.538 4.861 17.019 1.00 98.12 269 LYS A O 1
ATOM 2101 N N . ALA A 1 270 ? -13.873 6.411 16.084 1.00 97.81 270 ALA A N 1
ATOM 2102 C CA . ALA A 1 270 ? -15.125 5.702 16.344 1.00 97.81 270 ALA A CA 1
ATOM 2103 C C . ALA A 1 270 ? -15.150 4.287 15.729 1.00 97.81 270 ALA A C 1
ATOM 2105 O O . ALA A 1 270 ? -15.729 3.381 16.316 1.00 97.81 270 ALA A O 1
ATOM 2106 N N . ILE A 1 271 ? -14.490 4.069 14.581 1.00 97.12 271 ILE A N 1
ATOM 2107 C CA . ILE A 1 271 ? -14.398 2.738 13.950 1.00 97.12 271 ILE A CA 1
ATOM 2108 C C . ILE A 1 271 ? -13.594 1.743 14.807 1.00 97.12 271 ILE A C 1
ATOM 2110 O O . ILE A 1 271 ? -13.924 0.559 14.820 1.00 97.12 271 ILE A O 1
ATOM 2114 N N . ILE A 1 272 ? -12.552 2.203 15.508 1.00 96.88 272 ILE A N 1
ATOM 2115 C CA . ILE A 1 272 ? -11.638 1.349 16.293 1.00 96.88 272 ILE A CA 1
ATOM 2116 C C . ILE A 1 272 ? -11.786 1.522 17.815 1.00 96.88 272 ILE A C 1
ATOM 2118 O O . ILE A 1 272 ? -11.007 0.964 18.581 1.00 96.88 272 ILE A O 1
ATOM 2122 N N . GLU A 1 273 ? -12.755 2.320 18.269 1.00 94.94 273 GLU A N 1
ATOM 2123 C CA . GLU A 1 273 ? -12.944 2.661 19.686 1.00 94.94 273 GLU A CA 1
ATOM 2124 C C . GLU A 1 273 ? -13.352 1.445 20.516 1.00 94.94 273 GLU A C 1
ATOM 2126 O O . GLU A 1 273 ? -12.892 1.275 21.643 1.00 94.94 273 GLU A O 1
ATOM 2131 N N . THR A 1 274 ? -14.200 0.585 19.952 1.00 91.12 274 THR A N 1
ATOM 2132 C CA . THR A 1 274 ? -14.674 -0.624 20.631 1.00 91.12 274 THR A CA 1
ATOM 2133 C C . THR A 1 274 ? -13.616 -1.720 20.654 1.00 91.12 274 THR A C 1
ATOM 2135 O O . THR A 1 274 ? -13.554 -2.486 21.613 1.00 91.12 274 THR A O 1
ATOM 2138 N N . GLN A 1 275 ? -12.783 -1.800 19.614 1.00 94.12 275 GLN A N 1
ATOM 2139 C CA . GLN A 1 275 ? -11.727 -2.795 19.494 1.00 94.12 275 GLN A CA 1
ATOM 2140 C C . GLN A 1 275 ? -10.699 -2.374 18.431 1.00 94.12 275 GLN A C 1
ATOM 2142 O O . GLN A 1 275 ? -11.088 -1.834 17.388 1.00 94.12 275 GLN A O 1
ATOM 2147 N N . PRO A 1 276 ? -9.407 -2.691 18.643 1.00 95.12 276 PRO A N 1
ATOM 2148 C CA . PRO A 1 276 ? -8.384 -2.598 17.610 1.00 95.12 276 PRO A CA 1
ATOM 2149 C C . PRO A 1 276 ? -8.792 -3.287 16.312 1.00 95.12 276 PRO A C 1
ATOM 2151 O O . PRO A 1 276 ? -9.401 -4.357 16.321 1.00 95.12 276 PRO A O 1
ATOM 2154 N N . LEU A 1 277 ? -8.387 -2.702 15.190 1.00 96.00 277 LEU A N 1
ATOM 2155 C CA . LEU A 1 277 ? -8.564 -3.320 13.888 1.00 96.00 277 LEU A CA 1
ATOM 2156 C C . LEU A 1 277 ? -7.470 -4.367 13.675 1.00 96.00 277 LEU A C 1
ATOM 2158 O O . LEU A 1 277 ? -6.285 -4.032 13.666 1.00 96.00 277 LEU A O 1
ATOM 2162 N N . SER A 1 278 ? -7.854 -5.621 13.470 1.00 96.75 278 SER A N 1
ATOM 2163 C CA . SER A 1 278 ? -6.907 -6.718 13.335 1.00 96.75 278 SER A CA 1
ATOM 2164 C C . SER A 1 278 ? -6.724 -7.177 11.891 1.00 96.75 278 SER A C 1
ATOM 2166 O O . SER A 1 278 ? -7.687 -7.438 11.169 1.00 96.75 278 SER A O 1
ATOM 2168 N N . CYS A 1 279 ? -5.464 -7.277 11.470 1.00 94.75 279 CYS A N 1
ATOM 2169 C CA . CYS A 1 279 ? -5.063 -7.648 10.118 1.00 94.75 279 CYS A CA 1
ATOM 2170 C C . CYS A 1 279 ? -4.255 -8.937 10.143 1.00 94.75 279 CYS A C 1
ATOM 2172 O O . CYS A 1 279 ? -3.243 -9.015 10.847 1.00 94.75 279 CYS A O 1
ATOM 2174 N N . LYS A 1 280 ? -4.625 -9.905 9.309 1.00 96.25 280 LYS A N 1
ATOM 2175 C CA . LYS A 1 280 ? -3.747 -11.027 8.993 1.00 96.25 280 LYS A CA 1
ATOM 2176 C C . LYS A 1 280 ? -2.609 -10.542 8.098 1.00 96.25 280 LYS A C 1
ATOM 2178 O O . LYS A 1 280 ? -2.796 -9.739 7.185 1.00 96.25 280 LYS A O 1
ATOM 2183 N N . VAL A 1 281 ? -1.413 -11.039 8.364 1.00 96.19 281 VAL A N 1
ATOM 2184 C CA . VAL A 1 281 ? -0.212 -10.831 7.559 1.00 96.19 281 VAL A CA 1
ATOM 2185 C C . VAL A 1 281 ? 0.169 -12.196 7.018 1.00 96.19 281 VAL A C 1
ATOM 2187 O O . VAL A 1 281 ? 0.975 -12.910 7.607 1.00 96.19 281 VAL A O 1
ATOM 2190 N N . GLU A 1 282 ? -0.480 -12.579 5.923 1.00 95.25 282 GLU A N 1
ATOM 2191 C CA . GLU A 1 282 ? -0.271 -13.878 5.266 1.00 95.25 282 GLU A CA 1
ATOM 2192 C C . GLU A 1 282 ? 0.066 -13.7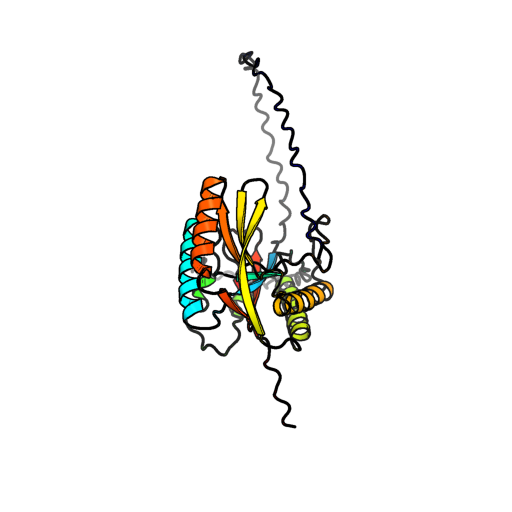15 3.792 1.00 95.25 282 GLU A C 1
ATOM 2194 O O . GLU A 1 282 ? 0.707 -14.582 3.207 1.00 95.25 282 GLU A O 1
ATOM 2199 N N . ARG A 1 283 ? -0.358 -12.609 3.175 1.00 94.50 283 ARG A N 1
ATOM 2200 C CA . ARG A 1 283 ? -0.185 -12.361 1.747 1.00 94.50 283 ARG A CA 1
ATOM 2201 C C . ARG A 1 283 ? 0.188 -10.920 1.486 1.00 94.50 283 ARG A C 1
ATOM 2203 O O . ARG A 1 283 ? -0.370 -10.023 2.094 1.00 94.50 283 ARG A O 1
ATOM 2210 N N . PHE A 1 284 ? 1.080 -10.679 0.543 1.00 96.44 284 PHE A N 1
ATOM 2211 C CA . PHE A 1 284 ? 1.403 -9.332 0.079 1.00 96.44 284 PHE A CA 1
ATOM 2212 C C . PHE A 1 284 ? 1.672 -9.353 -1.424 1.00 96.44 284 PHE A C 1
ATOM 2214 O O . PHE A 1 284 ? 1.791 -10.416 -2.028 1.00 96.44 284 PHE A O 1
ATOM 2221 N N . GLN A 1 285 ? 1.729 -8.182 -2.045 1.00 96.56 285 GLN A N 1
ATOM 2222 C CA . GLN A 1 285 ? 1.743 -8.054 -3.496 1.00 96.56 285 GLN A CA 1
ATOM 2223 C C . GLN A 1 285 ? 2.901 -7.180 -3.958 1.00 96.56 285 GLN A C 1
ATOM 2225 O O . GLN A 1 285 ? 3.160 -6.123 -3.375 1.00 96.56 285 GLN A O 1
ATOM 2230 N N . LEU A 1 286 ? 3.555 -7.595 -5.043 1.00 97.38 286 LEU A N 1
ATOM 2231 C CA . LEU A 1 286 ? 4.375 -6.715 -5.869 1.00 97.38 286 LEU A CA 1
ATOM 2232 C C . LEU A 1 286 ? 3.465 -6.089 -6.921 1.00 97.38 286 LEU A C 1
ATOM 2234 O O . LEU A 1 286 ? 2.886 -6.793 -7.749 1.00 97.38 286 LEU A O 1
ATOM 2238 N N . LEU A 1 287 ? 3.339 -4.767 -6.885 1.00 96.12 287 LEU A N 1
ATOM 2239 C CA . LEU A 1 287 ? 2.534 -4.019 -7.838 1.00 96.12 287 LEU A CA 1
ATOM 2240 C C . LEU A 1 287 ? 3.411 -3.094 -8.671 1.00 96.12 287 LEU A C 1
ATOM 2242 O O . LEU A 1 287 ? 4.417 -2.579 -8.188 1.00 96.12 287 LEU A O 1
ATOM 2246 N N . PHE A 1 288 ? 3.009 -2.835 -9.911 1.00 96.19 288 PHE A N 1
ATOM 2247 C CA . PHE A 1 288 ? 3.748 -1.970 -10.828 1.00 96.19 288 PHE A CA 1
ATOM 2248 C C . PHE A 1 288 ? 2.818 -1.204 -11.770 1.00 96.19 288 PHE A C 1
ATOM 2250 O O . PHE A 1 288 ? 1.642 -1.532 -11.920 1.00 96.19 288 PHE A O 1
ATOM 2257 N N . LYS A 1 289 ? 3.341 -0.147 -12.394 1.00 95.19 289 LYS A N 1
ATOM 2258 C CA . LYS A 1 289 ? 2.687 0.543 -13.511 1.00 95.19 289 LYS A CA 1
ATOM 2259 C C . LYS A 1 289 ? 3.668 1.374 -14.324 1.00 95.19 289 LYS A C 1
ATOM 2261 O O . LYS A 1 289 ? 4.758 1.710 -13.857 1.00 95.19 289 LYS A O 1
ATOM 2266 N N . ASN A 1 290 ? 3.236 1.787 -15.512 1.00 95.19 290 ASN A N 1
ATOM 2267 C CA . ASN A 1 290 ? 3.931 2.812 -16.276 1.00 95.19 290 ASN A CA 1
ATOM 2268 C C . ASN A 1 290 ? 3.768 4.182 -15.590 1.00 95.19 290 ASN A C 1
ATOM 2270 O O . ASN A 1 290 ? 2.664 4.611 -15.255 1.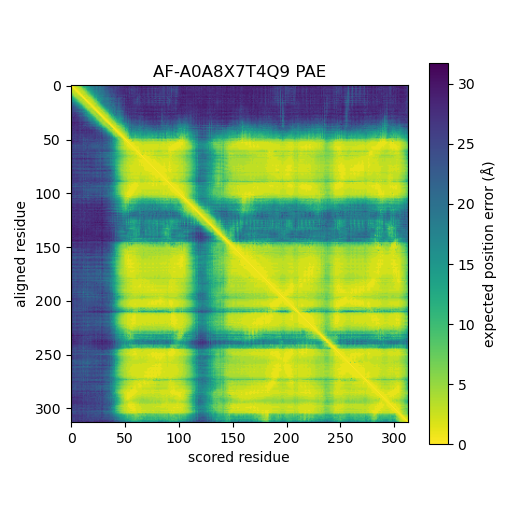00 95.19 290 ASN A O 1
ATOM 2274 N N . LYS A 1 291 ? 4.881 4.881 -15.374 1.00 94.19 291 LYS A N 1
ATOM 2275 C CA . LYS A 1 291 ? 4.954 6.165 -14.670 1.00 94.19 291 LYS A CA 1
ATOM 2276 C C . LYS A 1 291 ? 4.286 7.303 -15.443 1.00 94.19 291 LYS A C 1
ATOM 2278 O O . LYS A 1 291 ? 3.828 8.256 -14.817 1.00 94.19 291 LYS A O 1
ATOM 2283 N N . SER A 1 292 ? 4.218 7.211 -16.774 1.00 92.19 292 SER A N 1
ATOM 2284 C CA . SER A 1 292 ? 3.519 8.197 -17.610 1.00 92.19 292 SER A CA 1
ATOM 2285 C C . SER A 1 292 ? 2.000 8.021 -17.591 1.00 92.19 292 SER A C 1
ATOM 2287 O O . SER A 1 292 ? 1.276 8.942 -17.964 1.00 92.19 292 SER A O 1
ATOM 2289 N N . GLN A 1 293 ? 1.510 6.865 -17.137 1.00 91.81 293 GLN A N 1
ATOM 2290 C CA . GLN A 1 293 ? 0.092 6.546 -17.131 1.00 91.81 293 GLN A CA 1
ATOM 2291 C C . GLN A 1 293 ? -0.538 6.853 -15.766 1.00 91.81 293 GLN A C 1
ATOM 2293 O O . GLN A 1 293 ? -0.089 6.419 -14.695 1.00 91.81 293 GLN A O 1
ATOM 2298 N N . SER A 1 294 ? -1.631 7.612 -15.801 1.00 88.44 294 SER A N 1
ATOM 2299 C CA . SER A 1 294 ? -2.563 7.681 -14.680 1.00 88.44 294 SER A CA 1
ATOM 2300 C C . SER A 1 294 ? -3.320 6.363 -14.571 1.00 88.44 294 SER A C 1
ATOM 2302 O O . SER A 1 294 ? -3.683 5.782 -15.587 1.00 88.44 294 SER A O 1
ATOM 2304 N N . GLY A 1 295 ? -3.603 5.917 -13.351 1.00 88.44 295 GLY A N 1
ATOM 2305 C CA . GLY A 1 295 ? -4.358 4.687 -13.140 1.00 88.44 295 GLY A CA 1
ATOM 2306 C C . GLY A 1 295 ? -3.934 3.919 -11.892 1.00 88.44 295 GLY A C 1
ATOM 2307 O O . GLY A 1 295 ? -3.039 4.383 -11.154 1.00 88.44 295 GLY A O 1
ATOM 2308 N N . PRO A 1 296 ? -4.605 2.780 -11.644 1.00 90.25 296 PRO A N 1
ATOM 2309 C CA . PRO A 1 296 ? -4.241 1.845 -10.591 1.00 90.25 296 PRO A CA 1
ATOM 2310 C C . PRO A 1 296 ? -2.889 1.185 -10.889 1.00 90.25 296 PRO A C 1
ATOM 2312 O O . PRO A 1 296 ? -2.367 1.264 -12.002 1.00 90.25 296 PRO A O 1
ATOM 2315 N N . TYR A 1 297 ? -2.305 0.555 -9.874 1.00 92.69 297 TYR A N 1
ATOM 2316 C CA . TYR A 1 297 ? -1.189 -0.358 -10.098 1.00 92.69 297 TYR A CA 1
ATOM 2317 C C . TYR A 1 297 ? -1.727 -1.721 -10.519 1.00 92.69 297 TYR A C 1
ATOM 2319 O O . TYR A 1 297 ? -2.753 -2.163 -10.003 1.00 92.69 297 TYR A O 1
ATOM 2327 N N . LEU A 1 298 ? -1.021 -2.393 -11.417 1.00 92.88 298 LEU A N 1
ATOM 2328 C CA . LEU A 1 298 ? -1.282 -3.784 -11.752 1.00 92.88 298 LEU A CA 1
ATOM 2329 C C . LEU A 1 298 ? -0.535 -4.681 -10.770 1.00 92.88 298 LEU A C 1
ATOM 2331 O O . LEU A 1 298 ? 0.595 -4.376 -10.382 1.00 92.88 298 LEU A O 1
ATOM 2335 N N . VAL A 1 299 ? -1.164 -5.782 -10.374 1.00 94.25 299 VAL A N 1
ATOM 2336 C CA . VAL A 1 299 ? -0.506 -6.808 -9.564 1.00 94.25 299 VAL A CA 1
ATOM 2337 C C . VAL A 1 299 ? 0.408 -7.611 -10.481 1.00 94.25 299 VAL A C 1
ATOM 2339 O O . VAL A 1 299 ? -0.062 -8.232 -11.429 1.00 94.25 299 VAL A O 1
ATOM 2342 N N . TRP A 1 300 ? 1.711 -7.580 -10.210 1.00 95.56 300 TRP A N 1
ATOM 2343 C CA . TRP A 1 300 ? 2.684 -8.430 -10.892 1.00 95.56 300 TRP A CA 1
ATOM 2344 C C . TRP A 1 300 ? 2.600 -9.861 -10.353 1.00 95.56 300 TRP A C 1
ATOM 2346 O O . TRP A 1 300 ? 2.395 -10.809 -11.113 1.00 95.56 300 TRP A O 1
ATOM 2356 N N . ARG A 1 301 ? 2.703 -9.995 -9.023 1.00 95.56 301 ARG A N 1
ATOM 2357 C CA . ARG A 1 301 ? 2.621 -11.267 -8.299 1.00 95.56 301 ARG A CA 1
ATOM 2358 C C . ARG A 1 301 ? 2.169 -11.073 -6.852 1.00 95.56 301 ARG A C 1
ATOM 2360 O O . ARG A 1 301 ? 2.586 -10.119 -6.190 1.00 95.56 301 ARG A O 1
ATOM 2367 N N . ASP A 1 302 ? 1.394 -12.038 -6.372 1.00 95.38 302 ASP A N 1
ATOM 2368 C CA . ASP A 1 302 ? 1.118 -12.280 -4.960 1.00 95.38 302 ASP A CA 1
ATOM 2369 C C . ASP A 1 302 ? 2.165 -13.213 -4.341 1.00 95.38 302 ASP A C 1
ATOM 2371 O O . ASP A 1 302 ? 2.576 -14.224 -4.922 1.00 95.38 302 ASP A O 1
ATOM 2375 N N . PHE A 1 303 ? 2.536 -12.906 -3.107 1.00 95.12 303 PHE A N 1
ATOM 2376 C CA . PHE A 1 303 ? 3.394 -13.723 -2.265 1.00 95.12 303 PHE A CA 1
ATOM 2377 C C . PHE A 1 303 ? 2.593 -14.181 -1.058 1.00 95.12 303 PHE A C 1
ATOM 2379 O O . PHE A 1 303 ? 1.954 -13.360 -0.401 1.00 95.12 303 PHE A O 1
ATOM 2386 N N . SER A 1 304 ? 2.660 -15.475 -0.759 1.00 94.69 304 SER A N 1
ATOM 2387 C CA . SER A 1 304 ? 2.083 -16.060 0.450 1.00 94.69 304 SER A CA 1
ATOM 2388 C C . SER A 1 304 ? 3.198 -16.387 1.438 1.00 94.69 304 SER A C 1
ATOM 2390 O O . SER A 1 304 ? 4.209 -16.986 1.069 1.00 94.69 304 SER A O 1
ATOM 2392 N N . LEU A 1 305 ? 3.006 -16.014 2.698 1.00 94.75 305 LEU A N 1
ATOM 2393 C CA . LEU A 1 305 ? 3.852 -16.424 3.808 1.00 94.75 305 LEU A CA 1
ATOM 2394 C C . LEU A 1 305 ? 3.505 -17.868 4.167 1.00 94.75 305 LEU A C 1
ATOM 2396 O O . LEU A 1 305 ? 2.336 -18.224 4.323 1.00 94.75 305 LEU A O 1
ATOM 2400 N N . LYS A 1 306 ? 4.517 -18.732 4.251 1.00 90.00 306 LYS A N 1
ATOM 2401 C CA . LYS A 1 306 ? 4.302 -20.160 4.502 1.00 90.00 306 LYS A CA 1
ATOM 2402 C C . LYS A 1 306 ? 4.111 -20.397 5.990 1.00 90.00 306 LYS A C 1
ATOM 2404 O O . LYS A 1 306 ? 4.933 -19.969 6.800 1.00 90.00 306 LYS A O 1
ATOM 2409 N N . LYS A 1 307 ? 3.053 -21.125 6.356 1.00 83.75 307 LYS A N 1
ATOM 2410 C CA . LYS A 1 307 ? 2.937 -21.668 7.711 1.00 83.75 307 LYS A CA 1
ATOM 2411 C C . LYS A 1 307 ? 4.160 -22.552 7.940 1.00 83.75 307 LYS A C 1
ATOM 2413 O O . LYS A 1 307 ? 4.451 -23.395 7.095 1.00 83.75 307 LYS A O 1
ATOM 2418 N N . ALA A 1 308 ? 4.885 -22.327 9.035 1.00 77.25 308 ALA A N 1
ATOM 2419 C CA . ALA A 1 308 ? 5.964 -23.227 9.412 1.00 77.25 308 ALA A CA 1
ATOM 2420 C C . ALA A 1 308 ? 5.370 -24.638 9.472 1.00 77.25 308 ALA A C 1
ATOM 2422 O O . ALA A 1 308 ? 4.386 -24.853 10.189 1.00 77.25 308 ALA A O 1
ATOM 2423 N N . GLU A 1 309 ? 5.894 -25.557 8.658 1.00 78.69 309 GLU A N 1
ATOM 2424 C CA . GLU A 1 309 ? 5.502 -26.957 8.748 1.00 78.69 309 GLU A CA 1
ATOM 2425 C C . GLU A 1 309 ? 5.763 -27.373 10.189 1.00 78.69 309 GLU A C 1
ATOM 2427 O O . GLU A 1 309 ? 6.869 -27.190 10.705 1.00 78.69 309 GLU A O 1
ATOM 2432 N N . ALA A 1 310 ? 4.713 -27.821 10.880 1.00 74.12 310 ALA A N 1
ATOM 2433 C CA . ALA A 1 310 ? 4.877 -28.346 12.219 1.00 74.12 310 ALA A CA 1
ATOM 2434 C C . ALA A 1 310 ? 5.840 -29.524 12.087 1.00 74.12 310 ALA A C 1
ATOM 2436 O O . ALA A 1 310 ? 5.497 -30.547 11.496 1.00 74.12 310 ALA A O 1
ATOM 2437 N N . VAL A 1 311 ? 7.072 -29.340 12.560 1.00 76.69 311 VAL A N 1
ATOM 2438 C CA . VAL A 1 311 ? 8.050 -30.417 12.632 1.00 76.69 311 VAL A CA 1
ATOM 2439 C C . VAL A 1 311 ? 7.458 -31.412 13.621 1.00 76.69 311 VAL A C 1
ATOM 2441 O O . VAL A 1 311 ? 7.501 -31.170 14.826 1.00 76.69 311 VAL A O 1
ATOM 2444 N N . ASN A 1 312 ? 6.815 -32.463 13.102 1.00 68.62 312 ASN A N 1
ATOM 2445 C CA . ASN A 1 312 ? 6.299 -33.577 13.892 1.00 68.62 312 ASN A CA 1
ATOM 2446 C C . ASN A 1 312 ? 7.491 -34.151 14.665 1.00 68.62 312 ASN A C 1
ATOM 2448 O O . ASN A 1 312 ? 8.329 -34.844 14.088 1.00 68.62 312 ASN A O 1
ATOM 2452 N N . SER A 1 313 ? 7.599 -33.737 15.926 1.00 59.78 313 SER A N 1
ATOM 2453 C CA . SER A 1 313 ? 8.650 -34.121 16.866 1.00 59.78 313 SER A CA 1
ATOM 2454 C C . SER A 1 313 ? 8.224 -35.368 17.619 1.00 59.78 313 SER A C 1
ATOM 2456 O O . SER A 1 313 ? 7.011 -35.470 17.918 1.00 59.78 313 SER A O 1
#

pLDDT: mean 80.15, std 20.62, range [34.38, 98.62]

Sequence (313 aa):
MFLKASLFPTRCSARYLVSSPLKALALQEEVLQSRTYHQSMPDQRQKASKQPQYIALVALLFDPAGPEDENRIKAIQELREGHDKAANRWAPHVTIVPPFDVRYEEGPVEDELPIPEQTAGTDSSGVRSTSSTYTSLDLRASSPETEPYRLPEDIRAAYPPGLKAALGTFEEHIEKAVSSIPPSQVLLDEVGFFPLRAYHTIHIRPSLNDPAEPLHRLWSAVSSSLDSSAIQMKQPAKRARGPQSFKPHLTLGQSATGQEKGSIMNRAKAIIETQPLSCKVERFQLLFKNKSQSGPYLVWRDFSLKKAEAVNS

Organism: NCBI:txid117179